Protein AF-A0A7M2SER1-F1 (afdb_monomer)

Mean predicted aligned error: 5.89 Å

Organism: NCBI:txid1413221

Structure (mmCIF, N/CA/C/O backbone):
data_AF-A0A7M2SER1-F1
#
_entry.id   AF-A0A7M2SER1-F1
#
loop_
_atom_site.group_PDB
_atom_site.id
_atom_site.type_symbol
_atom_site.label_atom_id
_atom_site.label_alt_id
_atom_site.label_comp_id
_atom_site.label_asym_id
_atom_site.label_entity_id
_atom_site.label_seq_id
_atom_site.pdbx_PDB_ins_code
_atom_site.Cartn_x
_atom_site.Cartn_y
_atom_site.Cartn_z
_atom_site.occupancy
_atom_site.B_iso_or_equiv
_atom_site.auth_seq_id
_atom_site.auth_comp_id
_atom_site.auth_asym_id
_atom_site.auth_atom_id
_atom_site.pdbx_PDB_model_num
ATOM 1 N N . MET A 1 1 ? -2.565 -27.759 -73.584 1.00 58.88 1 MET A N 1
ATOM 2 C CA . MET A 1 1 ? -2.594 -26.403 -72.988 1.00 58.88 1 MET A CA 1
ATOM 3 C C . MET A 1 1 ? -1.497 -25.582 -73.656 1.00 58.88 1 MET A C 1
ATOM 5 O O . MET A 1 1 ? -0.406 -26.128 -73.786 1.00 58.88 1 MET A O 1
ATOM 9 N N . PRO A 1 2 ? -1.749 -24.355 -74.140 1.00 88.00 2 PRO A N 1
ATOM 10 C CA . PRO A 1 2 ? -0.703 -23.562 -74.780 1.00 88.00 2 PRO A CA 1
ATOM 11 C C . PRO A 1 2 ? 0.396 -23.214 -73.766 1.00 88.00 2 PRO A C 1
ATOM 13 O O . PRO A 1 2 ? 0.094 -22.863 -72.626 1.00 88.00 2 PRO A O 1
ATOM 16 N N . VAL A 1 3 ? 1.662 -23.300 -74.181 1.00 83.12 3 VAL A N 1
ATOM 17 C CA . VAL A 1 3 ? 2.853 -23.037 -73.342 1.00 83.12 3 VAL A CA 1
ATOM 18 C C . VAL A 1 3 ? 2.784 -21.657 -72.671 1.00 83.12 3 VAL A C 1
ATOM 20 O O . VAL A 1 3 ? 3.163 -21.501 -71.514 1.00 83.12 3 VAL A O 1
ATOM 23 N N . GLN A 1 4 ? 2.195 -20.673 -73.355 1.00 84.69 4 GLN A N 1
ATOM 24 C CA . GLN A 1 4 ? 1.951 -19.328 -72.823 1.00 84.69 4 GLN A CA 1
ATOM 25 C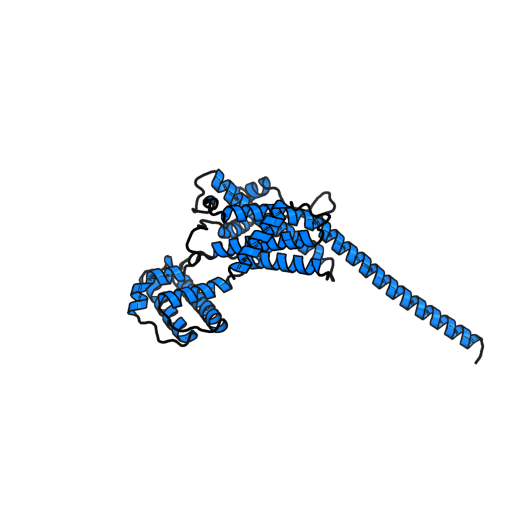 C . GLN A 1 4 ? 1.034 -19.324 -71.585 1.00 84.69 4 GLN A C 1
ATOM 27 O O . GLN A 1 4 ? 1.252 -18.556 -70.652 1.00 84.69 4 GLN A O 1
ATOM 32 N N . LEU A 1 5 ? 0.042 -20.217 -71.540 1.00 84.50 5 LEU A N 1
ATOM 33 C CA . LEU A 1 5 ? -0.919 -20.329 -70.438 1.00 84.50 5 LEU A CA 1
ATOM 34 C C . LEU A 1 5 ? -0.282 -21.021 -69.219 1.00 84.50 5 LEU A C 1
ATOM 36 O O . LEU A 1 5 ? -0.577 -20.663 -68.083 1.00 84.50 5 LEU A O 1
ATOM 40 N N . GLN A 1 6 ? 0.650 -21.958 -69.444 1.00 84.62 6 GLN A N 1
ATOM 41 C CA . GLN A 1 6 ? 1.453 -22.568 -68.374 1.00 84.62 6 GLN A CA 1
ATOM 42 C C . GLN A 1 6 ? 2.437 -21.558 -67.770 1.00 84.62 6 GLN A C 1
ATOM 44 O O . GLN A 1 6 ? 2.518 -21.438 -66.549 1.00 84.62 6 GLN A O 1
ATOM 49 N N . ALA A 1 7 ? 3.131 -20.786 -68.611 1.00 84.88 7 ALA A N 1
ATOM 50 C CA . ALA A 1 7 ? 4.053 -19.744 -68.163 1.00 84.88 7 ALA A CA 1
ATOM 51 C C . ALA A 1 7 ? 3.341 -18.646 -67.350 1.00 84.88 7 ALA A C 1
ATOM 53 O O . ALA A 1 7 ? 3.839 -18.240 -66.300 1.00 84.88 7 ALA A O 1
ATOM 54 N N . GLY A 1 8 ? 2.147 -18.221 -67.784 1.00 87.69 8 GLY A N 1
ATOM 55 C CA . GLY A 1 8 ? 1.329 -17.245 -67.058 1.00 87.69 8 GLY A CA 1
ATOM 56 C C . GLY A 1 8 ? 0.904 -17.724 -65.665 1.00 87.69 8 GLY A C 1
ATOM 57 O O . GLY A 1 8 ? 1.025 -16.974 -64.699 1.00 87.69 8 GLY A O 1
ATOM 58 N N . LEU A 1 9 ? 0.475 -18.986 -65.532 1.00 88.12 9 LEU A N 1
ATOM 59 C CA . LEU A 1 9 ? 0.083 -19.565 -64.238 1.00 88.12 9 LEU A CA 1
ATOM 60 C C . LEU A 1 9 ? 1.268 -19.720 -63.278 1.00 88.12 9 LEU A C 1
ATOM 62 O O . LEU A 1 9 ? 1.135 -19.416 -62.093 1.00 88.12 9 LEU A O 1
ATOM 66 N N . ILE A 1 10 ? 2.431 -20.149 -63.780 1.00 89.25 10 ILE A N 1
ATOM 67 C CA . ILE A 1 10 ? 3.652 -20.258 -62.968 1.00 89.25 10 ILE A CA 1
ATOM 68 C C . ILE A 1 10 ? 4.082 -18.871 -62.484 1.00 89.25 10 ILE A C 1
ATOM 70 O O . ILE A 1 10 ? 4.350 -18.697 -61.297 1.00 89.25 10 ILE A O 1
ATOM 74 N N . SER A 1 11 ? 4.094 -17.870 -63.369 1.00 86.75 11 SER A N 1
ATOM 75 C CA . SER A 1 11 ? 4.452 -16.497 -63.003 1.00 86.75 11 SER A CA 1
ATOM 76 C C . SER A 1 11 ? 3.501 -15.920 -61.951 1.00 86.75 11 SER A C 1
ATOM 78 O O . SER A 1 11 ? 3.972 -15.404 -60.940 1.00 86.75 11 SER A O 1
ATOM 80 N N . ALA A 1 12 ? 2.185 -16.078 -62.126 1.00 88.56 12 ALA A N 1
ATOM 81 C CA . ALA A 1 12 ? 1.194 -15.617 -61.154 1.00 88.56 12 ALA A CA 1
ATOM 82 C C . ALA A 1 12 ? 1.334 -16.328 -59.795 1.00 88.56 12 ALA A C 1
ATOM 84 O O . ALA A 1 12 ? 1.271 -15.679 -58.749 1.00 88.56 12 ALA A O 1
ATOM 85 N N . GLY A 1 13 ? 1.582 -17.643 -59.799 1.00 89.75 13 GLY A N 1
ATOM 86 C CA . GLY A 1 13 ? 1.813 -18.425 -58.583 1.00 89.75 13 GLY A CA 1
ATOM 87 C C . GLY A 1 13 ? 3.075 -17.998 -57.831 1.00 89.75 13 GLY A C 1
ATOM 88 O O . GLY A 1 13 ? 3.036 -17.828 -56.613 1.00 89.75 13 GLY A O 1
ATOM 89 N N . VAL A 1 14 ? 4.175 -17.751 -58.548 1.00 90.88 14 VAL A N 1
ATOM 90 C CA . VAL A 1 14 ? 5.429 -17.250 -57.962 1.00 90.88 14 VAL A CA 1
ATOM 91 C C . VAL A 1 14 ? 5.235 -15.850 -57.377 1.00 90.88 14 VAL A C 1
ATOM 93 O O . VAL A 1 14 ? 5.646 -15.608 -56.245 1.00 90.88 14 VAL A O 1
ATOM 96 N N . SER A 1 15 ? 4.561 -14.943 -58.088 1.00 91.00 15 SER A N 1
ATOM 97 C CA . SER A 1 15 ? 4.264 -13.599 -57.578 1.00 91.00 15 SER A CA 1
ATOM 98 C C . SER A 1 15 ? 3.389 -13.631 -56.321 1.00 91.00 15 SER A C 1
ATOM 100 O O . SER A 1 15 ? 3.701 -12.941 -55.351 1.00 91.00 15 SER A O 1
ATOM 102 N N . ALA A 1 16 ? 2.341 -14.460 -56.292 1.00 90.25 16 ALA A N 1
ATOM 103 C CA . ALA A 1 16 ? 1.490 -14.624 -55.113 1.00 90.25 16 ALA A CA 1
ATOM 104 C C . ALA A 1 16 ? 2.272 -15.192 -53.916 1.00 90.25 16 ALA A C 1
ATOM 106 O O . ALA A 1 16 ? 2.147 -14.688 -52.800 1.00 90.25 16 ALA A O 1
ATOM 107 N N . LEU A 1 17 ? 3.130 -16.191 -54.147 1.00 91.81 17 LEU A N 1
ATOM 108 C CA . LEU A 1 17 ? 3.979 -16.769 -53.106 1.00 91.81 17 LEU A CA 1
ATOM 109 C C . LEU A 1 17 ? 4.975 -15.743 -52.545 1.00 91.81 17 LEU A C 1
ATOM 111 O O . LEU A 1 17 ? 5.133 -15.657 -51.329 1.00 91.81 17 LEU A O 1
ATOM 115 N N . ILE A 1 18 ? 5.613 -14.940 -53.404 1.00 93.94 18 ILE A N 1
ATOM 116 C CA . ILE A 1 18 ? 6.532 -13.871 -52.981 1.00 93.94 18 ILE A CA 1
ATOM 117 C C . ILE A 1 18 ? 5.804 -12.836 -52.118 1.00 93.94 18 ILE A C 1
ATOM 119 O O . ILE A 1 18 ? 6.336 -12.439 -51.083 1.00 93.94 18 ILE A O 1
ATOM 123 N N . LEU A 1 19 ? 4.587 -12.426 -52.495 1.00 94.00 19 LEU A N 1
ATOM 124 C CA . LEU A 1 19 ? 3.789 -11.480 -51.707 1.00 94.00 19 LEU A CA 1
ATOM 125 C C . LEU A 1 19 ? 3.437 -12.044 -50.324 1.00 94.00 19 LEU A C 1
ATOM 127 O O . LEU A 1 19 ? 3.640 -11.363 -49.319 1.00 94.00 19 LEU A O 1
ATOM 131 N N . VAL A 1 20 ? 2.987 -13.302 -50.254 1.00 93.19 20 VAL A N 1
ATOM 132 C CA . VAL A 1 20 ? 2.648 -13.965 -48.982 1.00 93.19 20 VAL A CA 1
ATOM 133 C C . VAL A 1 20 ? 3.883 -14.136 -48.095 1.00 93.19 20 VAL A 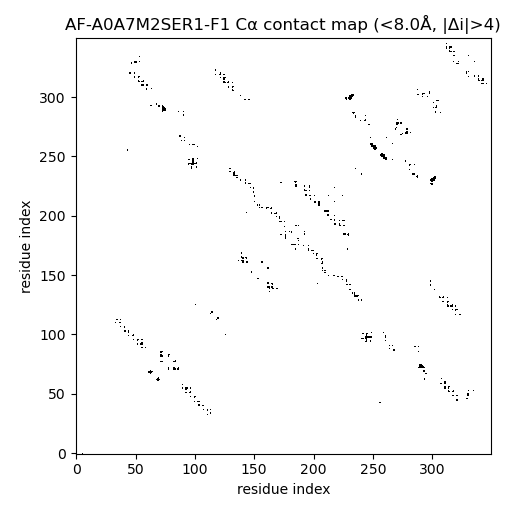C 1
ATOM 135 O O . VAL A 1 20 ? 3.837 -13.817 -46.907 1.00 93.19 20 VAL A O 1
ATOM 138 N N . LEU A 1 21 ? 5.006 -14.601 -48.651 1.00 93.38 21 LEU A N 1
ATOM 139 C CA . LEU A 1 21 ? 6.258 -14.751 -47.902 1.00 93.38 21 LEU A CA 1
ATOM 140 C C . LEU A 1 21 ? 6.806 -13.398 -47.437 1.00 93.38 21 LEU A C 1
ATOM 142 O O . LEU A 1 21 ? 7.257 -13.287 -46.298 1.00 93.38 21 LEU A O 1
ATOM 146 N N . GLY A 1 22 ? 6.724 -12.368 -48.281 1.00 93.19 22 GLY A N 1
ATOM 147 C CA . GLY A 1 22 ? 7.106 -11.001 -47.938 1.00 93.19 22 GLY A CA 1
ATOM 148 C C . GLY A 1 22 ? 6.269 -10.444 -46.789 1.00 93.19 22 GLY A C 1
ATOM 149 O O . GLY A 1 22 ? 6.822 -9.912 -45.827 1.00 93.19 22 GLY A O 1
ATOM 150 N N . GLU A 1 23 ? 4.949 -10.630 -46.823 1.00 93.88 23 GLU A N 1
ATOM 151 C CA . GLU A 1 23 ? 4.064 -10.190 -45.743 1.00 93.88 23 GLU A CA 1
ATOM 152 C C . GLU A 1 23 ? 4.314 -10.962 -44.438 1.00 93.88 23 GLU A C 1
ATOM 154 O O . GLU A 1 23 ? 4.381 -10.359 -43.364 1.00 93.88 23 GLU A O 1
ATOM 159 N N . LEU A 1 24 ? 4.515 -12.282 -44.506 1.00 92.62 24 LEU A N 1
ATOM 160 C CA . LEU A 1 24 ? 4.878 -13.092 -43.339 1.00 92.62 24 LEU A CA 1
ATOM 161 C C . LEU A 1 24 ? 6.216 -12.647 -42.738 1.00 92.62 24 LEU A C 1
ATOM 163 O O . LEU A 1 24 ? 6.312 -12.498 -41.517 1.00 92.62 24 LEU A O 1
ATOM 167 N N . PHE A 1 25 ? 7.218 -12.376 -43.577 1.00 93.38 25 PHE A N 1
ATOM 168 C CA . PHE A 1 25 ? 8.522 -11.879 -43.150 1.00 93.38 25 PHE A CA 1
ATOM 169 C C . PHE A 1 25 ? 8.419 -10.497 -42.494 1.00 93.38 25 PHE A C 1
ATOM 171 O O . PHE A 1 25 ? 8.951 -10.298 -41.401 1.00 93.38 25 PHE A O 1
ATOM 178 N N . LEU A 1 26 ? 7.677 -9.558 -43.092 1.00 92.44 26 LEU A N 1
ATOM 179 C CA . LEU A 1 26 ? 7.439 -8.231 -42.513 1.00 92.44 26 LEU A CA 1
ATOM 180 C C . LEU A 1 26 ? 6.695 -8.323 -41.176 1.00 92.44 26 LEU A C 1
ATOM 182 O O . LEU A 1 26 ? 7.099 -7.686 -40.204 1.00 92.44 26 LEU A O 1
ATOM 186 N N . ARG A 1 27 ? 5.665 -9.172 -41.077 1.00 89.38 27 ARG A N 1
ATOM 187 C CA . ARG A 1 27 ? 4.952 -9.434 -39.816 1.00 89.38 27 ARG A CA 1
ATOM 188 C C . ARG A 1 27 ? 5.877 -10.045 -38.763 1.00 89.38 27 ARG A C 1
ATOM 190 O O . ARG A 1 27 ? 5.786 -9.684 -37.590 1.00 89.38 27 ARG A O 1
ATOM 197 N N . GLN A 1 28 ? 6.767 -10.960 -39.146 1.00 87.75 28 GLN A N 1
ATOM 198 C CA . GLN A 1 28 ? 7.732 -11.571 -38.232 1.00 87.75 28 GLN A CA 1
ATOM 199 C C . GLN A 1 28 ? 8.775 -10.560 -37.747 1.00 87.75 28 GLN A C 1
ATOM 201 O O . GLN A 1 28 ? 9.035 -10.500 -36.544 1.00 87.75 28 GLN A O 1
ATOM 206 N N . ARG A 1 29 ? 9.321 -9.739 -38.647 1.00 88.31 29 ARG A N 1
ATOM 207 C CA . ARG A 1 29 ? 10.273 -8.676 -38.315 1.00 88.31 29 ARG A CA 1
ATOM 208 C C . ARG A 1 29 ? 9.640 -7.623 -37.409 1.00 88.31 29 ARG A C 1
ATOM 210 O O . ARG A 1 29 ? 10.191 -7.349 -36.350 1.00 88.31 29 ARG A O 1
ATOM 217 N N . ALA A 1 30 ? 8.439 -7.144 -37.732 1.00 85.44 30 ALA A N 1
ATOM 218 C CA . ALA A 1 30 ? 7.698 -6.210 -36.883 1.00 85.44 30 ALA A CA 1
ATOM 219 C C . ALA A 1 30 ? 7.430 -6.797 -35.485 1.00 85.44 30 ALA A C 1
ATOM 221 O O . ALA A 1 30 ? 7.558 -6.108 -34.474 1.00 85.44 30 ALA A O 1
ATOM 222 N N . ARG A 1 31 ? 7.118 -8.100 -35.390 1.00 84.00 31 ARG A N 1
ATOM 223 C CA . ARG A 1 31 ? 6.997 -8.800 -34.099 1.00 84.00 31 ARG A CA 1
ATOM 224 C C . ARG A 1 31 ? 8.327 -8.861 -33.346 1.00 84.00 31 ARG A C 1
ATOM 226 O O . ARG A 1 31 ? 8.318 -8.727 -32.126 1.00 84.00 31 ARG A O 1
ATOM 233 N N . GLN A 1 32 ? 9.450 -9.090 -34.025 1.00 84.19 32 GLN A N 1
ATOM 234 C CA . GLN A 1 32 ? 10.778 -9.119 -33.402 1.00 84.19 32 GLN A CA 1
ATOM 235 C C . GLN A 1 32 ? 11.214 -7.736 -32.916 1.00 84.19 32 GLN A C 1
ATOM 237 O O . GLN A 1 32 ? 11.611 -7.618 -31.761 1.00 84.19 32 GLN A O 1
ATOM 242 N N . GLU A 1 33 ? 11.075 -6.702 -33.743 1.00 85.12 33 GLU A N 1
ATOM 243 C CA . GLU A 1 33 ? 11.383 -5.311 -33.385 1.00 85.12 33 GLU A CA 1
ATOM 244 C C . GLU A 1 33 ? 10.530 -4.862 -32.194 1.00 85.12 33 GLU A C 1
ATOM 246 O O . GLU A 1 33 ? 11.056 -4.352 -31.206 1.00 85.12 33 GLU A O 1
ATOM 251 N N . LYS A 1 34 ? 9.230 -5.182 -32.201 1.00 81.69 34 LYS A N 1
ATOM 252 C CA . LYS A 1 34 ? 8.344 -4.926 -31.059 1.00 81.69 34 LYS A CA 1
ATOM 253 C C . LYS A 1 34 ? 8.804 -5.639 -29.786 1.00 81.69 34 LYS A C 1
ATOM 255 O O . LYS A 1 34 ? 8.814 -5.044 -28.712 1.00 81.69 34 LYS A O 1
ATOM 260 N N . ARG A 1 35 ? 9.202 -6.913 -29.892 1.00 79.25 35 ARG A N 1
ATOM 261 C CA . ARG A 1 35 ? 9.720 -7.698 -28.756 1.00 79.25 35 ARG A CA 1
ATOM 262 C C . ARG A 1 35 ? 11.015 -7.109 -28.201 1.00 79.25 35 ARG A C 1
ATOM 264 O O . ARG A 1 35 ? 11.171 -7.057 -26.985 1.00 79.25 35 ARG A O 1
ATOM 271 N N . GLN A 1 36 ? 11.921 -6.676 -29.074 1.00 83.19 36 GLN A N 1
ATOM 272 C CA . GLN A 1 36 ? 13.162 -6.014 -28.679 1.00 83.19 36 GLN A CA 1
ATOM 273 C C . GLN A 1 36 ? 12.875 -4.675 -27.996 1.00 83.19 36 GLN A C 1
ATOM 275 O O . GLN A 1 36 ? 13.459 -4.413 -26.950 1.00 83.19 36 GLN A O 1
ATOM 280 N N . GLY A 1 37 ? 11.920 -3.893 -28.510 1.00 83.81 37 GLY A N 1
ATOM 281 C CA . GLY A 1 37 ? 11.460 -2.653 -27.881 1.00 83.81 37 GLY A CA 1
ATOM 282 C C . GLY A 1 37 ? 10.937 -2.876 -26.461 1.00 83.81 37 GLY A C 1
ATOM 283 O O . GLY A 1 37 ? 11.416 -2.240 -25.530 1.00 83.81 37 GLY A O 1
ATOM 284 N N . ILE A 1 38 ? 10.037 -3.851 -26.268 1.00 82.75 38 ILE A N 1
ATOM 285 C CA . ILE A 1 38 ? 9.501 -4.201 -24.937 1.00 82.75 38 ILE A CA 1
ATOM 286 C C . ILE A 1 38 ? 10.629 -4.600 -23.982 1.00 82.75 38 ILE A C 1
ATOM 288 O O . ILE A 1 38 ? 10.667 -4.150 -22.839 1.00 82.75 38 ILE A O 1
ATOM 292 N N . GLN A 1 39 ? 11.558 -5.441 -24.443 1.00 82.06 39 GLN A N 1
ATOM 293 C CA . GLN A 1 39 ? 12.675 -5.895 -23.620 1.00 82.06 39 GLN A CA 1
ATOM 294 C C . GLN A 1 39 ? 13.638 -4.750 -23.268 1.00 82.06 39 GLN A C 1
ATOM 296 O O . GLN A 1 39 ? 14.117 -4.696 -22.137 1.00 82.06 39 GLN A O 1
ATOM 301 N N . ALA A 1 40 ? 13.898 -3.829 -24.196 1.00 85.56 40 ALA A N 1
ATOM 302 C CA . ALA A 1 40 ? 14.749 -2.668 -23.959 1.00 85.56 40 ALA A CA 1
ATOM 303 C C . ALA A 1 40 ? 14.110 -1.695 -22.955 1.00 85.56 40 ALA A C 1
ATOM 305 O O . ALA A 1 40 ? 14.765 -1.303 -21.989 1.00 85.56 40 ALA A O 1
ATOM 306 N N . THR A 1 41 ? 12.820 -1.375 -23.121 1.00 84.94 41 THR A N 1
ATOM 307 C CA . THR A 1 41 ? 12.057 -0.572 -22.152 1.00 84.94 41 THR A CA 1
ATOM 308 C C . THR A 1 41 ? 12.059 -1.230 -20.778 1.00 84.94 41 THR A C 1
ATOM 310 O O . THR A 1 41 ? 12.328 -0.571 -19.778 1.00 84.94 41 THR A O 1
ATOM 313 N N . TYR A 1 42 ? 11.839 -2.544 -20.714 1.00 84.69 42 TYR A N 1
ATOM 314 C CA . TYR A 1 42 ? 11.908 -3.286 -19.460 1.00 84.69 42 TYR A CA 1
ATOM 315 C C . TYR A 1 42 ? 13.267 -3.125 -18.768 1.00 84.69 42 TYR A C 1
ATOM 317 O O . TYR A 1 42 ? 13.311 -2.709 -17.616 1.00 84.69 42 TYR A O 1
ATOM 325 N N . GLN A 1 43 ? 14.372 -3.398 -19.467 1.00 85.75 43 GLN A N 1
ATOM 326 C CA . GLN A 1 43 ? 15.726 -3.346 -18.892 1.00 85.75 43 GLN A CA 1
ATOM 327 C C . GLN A 1 43 ? 16.077 -1.959 -18.342 1.00 85.75 43 GLN A C 1
ATOM 329 O O . GLN A 1 43 ? 16.718 -1.811 -17.303 1.00 85.75 43 GLN A O 1
ATOM 334 N N . LYS A 1 44 ? 15.611 -0.935 -19.041 1.00 90.50 44 LYS A N 1
ATOM 335 C CA . LYS A 1 44 ? 15.808 0.473 -18.722 1.00 90.50 44 LYS A CA 1
ATOM 336 C C . LYS A 1 44 ? 15.099 0.913 -17.433 1.00 90.50 44 LYS A C 1
ATOM 338 O O . LYS A 1 44 ? 15.627 1.764 -16.720 1.00 90.50 44 LYS A O 1
ATOM 343 N N . TYR A 1 45 ? 13.943 0.329 -17.114 1.00 92.50 45 TYR A N 1
ATOM 344 C CA . TYR A 1 45 ? 13.188 0.629 -15.888 1.00 92.50 45 TYR A CA 1
ATOM 345 C C . TYR A 1 45 ? 13.372 -0.403 -14.773 1.00 92.50 45 TYR A C 1
ATOM 347 O O . TYR A 1 45 ? 13.146 -0.080 -13.609 1.00 92.50 45 TYR A O 1
ATOM 355 N N . SER A 1 46 ? 13.823 -1.620 -15.089 1.00 91.50 46 SER A N 1
ATOM 356 C CA . SER A 1 46 ? 14.022 -2.678 -14.096 1.00 91.50 46 SER A CA 1
ATOM 357 C C . SER A 1 46 ? 15.090 -2.315 -13.072 1.00 91.50 46 SER A C 1
ATOM 359 O O . SER A 1 46 ? 14.932 -2.625 -11.897 1.00 91.50 46 SER A O 1
ATOM 361 N N . GLU A 1 47 ? 16.166 -1.644 -13.493 1.00 92.56 47 GLU A N 1
ATOM 362 C CA . GLU A 1 47 ? 17.247 -1.242 -12.589 1.00 92.56 47 GLU A CA 1
ATOM 363 C C . GLU A 1 47 ? 16.802 -0.190 -11.551 1.00 92.56 47 GLU A C 1
ATOM 365 O O . GLU A 1 47 ? 16.938 -0.460 -10.355 1.00 92.56 47 GLU A O 1
ATOM 370 N N . PRO A 1 48 ? 16.236 0.973 -11.936 1.00 95.25 48 PRO A N 1
ATOM 371 C CA . PRO A 1 48 ? 15.771 1.947 -10.949 1.00 95.25 48 PRO A CA 1
ATOM 372 C C . PRO A 1 48 ? 14.609 1.424 -10.091 1.00 95.25 48 PRO A C 1
ATOM 374 O O . PRO A 1 48 ? 14.542 1.740 -8.899 1.00 95.25 48 PRO A O 1
ATOM 377 N N . LEU A 1 49 ? 13.732 0.576 -10.645 1.00 96.56 49 LEU A N 1
ATOM 378 C CA . LEU A 1 49 ? 12.687 -0.089 -9.866 1.00 96.56 49 LEU A CA 1
ATOM 379 C C . LEU A 1 49 ? 13.286 -1.063 -8.839 1.00 96.56 49 LEU A C 1
ATOM 381 O O . LEU A 1 49 ? 12.848 -1.072 -7.694 1.00 96.56 49 LEU A O 1
ATOM 385 N N . ALA A 1 50 ? 14.309 -1.843 -9.201 1.00 96.19 50 ALA A N 1
ATOM 386 C CA . ALA A 1 50 ? 14.981 -2.753 -8.271 1.00 96.19 50 ALA A CA 1
ATOM 387 C C . ALA A 1 50 ? 15.659 -2.000 -7.120 1.00 96.19 50 ALA A C 1
ATOM 389 O O . ALA A 1 50 ? 15.554 -2.420 -5.966 1.00 96.19 50 ALA A O 1
ATOM 390 N N . LEU A 1 51 ? 16.333 -0.886 -7.426 1.00 96.94 51 LEU A N 1
ATOM 391 C CA . LEU A 1 51 ? 17.011 -0.059 -6.428 1.00 96.94 51 LEU A CA 1
ATOM 392 C C . LEU A 1 51 ? 16.008 0.562 -5.448 1.00 96.94 51 LEU A C 1
ATOM 394 O O . LEU A 1 51 ? 16.112 0.344 -4.245 1.00 96.94 51 LEU A O 1
ATOM 398 N N . SER A 1 52 ? 14.992 1.253 -5.965 1.00 98.19 52 SER A N 1
ATOM 399 C CA . SER A 1 52 ? 13.952 1.871 -5.131 1.00 98.19 52 SER A CA 1
ATOM 400 C C . SER A 1 52 ? 13.153 0.852 -4.314 1.00 98.19 52 SER A C 1
ATOM 402 O O . SER A 1 52 ? 12.870 1.094 -3.142 1.00 98.19 52 SER A O 1
ATOM 404 N N . SER A 1 53 ? 12.851 -0.317 -4.890 1.00 98.50 53 SER A N 1
ATOM 405 C CA . SER A 1 53 ? 12.200 -1.410 -4.158 1.00 98.50 53 SER A CA 1
ATOM 406 C C . SER A 1 53 ? 13.101 -1.954 -3.051 1.00 98.50 53 SER A C 1
ATOM 408 O O . SER A 1 53 ? 12.621 -2.224 -1.957 1.00 98.50 53 SER A O 1
ATOM 410 N N . THR A 1 54 ? 14.411 -2.073 -3.290 1.00 98.44 54 THR A N 1
ATOM 411 C CA . THR A 1 54 ? 15.378 -2.488 -2.258 1.00 98.44 54 THR A CA 1
ATOM 412 C C . THR A 1 54 ? 15.416 -1.487 -1.104 1.00 98.44 54 THR A C 1
ATOM 414 O O . THR A 1 54 ? 15.358 -1.895 0.057 1.00 98.44 54 THR A O 1
ATOM 417 N N . ASP A 1 55 ? 15.457 -0.189 -1.407 1.00 98.31 55 ASP A N 1
ATOM 418 C CA . ASP A 1 55 ? 15.457 0.867 -0.393 1.00 98.31 55 ASP A CA 1
ATOM 419 C C . ASP A 1 55 ? 14.176 0.843 0.452 1.00 98.31 55 ASP A C 1
ATOM 421 O O . ASP A 1 55 ? 14.238 0.953 1.680 1.00 98.31 55 ASP A O 1
ATOM 425 N N . LEU A 1 56 ? 13.013 0.684 -0.190 1.00 98.62 56 LEU A N 1
ATOM 426 C CA . LEU A 1 56 ? 11.729 0.568 0.502 1.00 98.62 56 LEU A CA 1
ATOM 427 C C . LEU A 1 56 ? 11.651 -0.717 1.337 1.00 98.62 56 LEU A C 1
ATOM 429 O O . LEU A 1 56 ? 11.220 -0.667 2.485 1.00 98.62 56 LEU A O 1
ATOM 433 N N . PHE A 1 57 ? 12.110 -1.850 0.802 1.00 98.56 57 PHE A N 1
ATOM 434 C CA . PHE A 1 57 ? 12.111 -3.135 1.501 1.00 98.56 57 PHE A CA 1
ATOM 435 C C . PHE A 1 57 ? 12.883 -3.062 2.818 1.00 98.56 57 PHE A C 1
ATOM 437 O O . PHE A 1 57 ? 12.350 -3.456 3.853 1.00 98.56 57 PHE A O 1
ATOM 444 N N . TRP A 1 58 ? 14.105 -2.521 2.800 1.00 98.06 58 TRP A N 1
ATOM 445 C CA . TRP A 1 58 ? 14.910 -2.379 4.015 1.00 98.06 58 TRP A CA 1
ATOM 446 C C . TRP A 1 58 ? 14.302 -1.385 5.002 1.00 98.06 58 TRP A C 1
ATOM 448 O O . TRP A 1 58 ? 14.329 -1.641 6.204 1.00 98.06 58 TRP A O 1
ATOM 458 N N . ARG A 1 59 ? 13.700 -0.293 4.512 1.00 97.75 59 ARG A N 1
ATOM 459 C CA . ARG A 1 59 ? 12.981 0.657 5.367 1.00 97.75 59 ARG A CA 1
ATOM 460 C C . ARG A 1 59 ? 11.781 0.008 6.059 1.00 97.75 59 ARG A C 1
ATOM 462 O O . ARG A 1 59 ? 11.604 0.197 7.254 1.00 97.75 59 ARG A O 1
ATOM 469 N N . LEU A 1 60 ? 10.976 -0.769 5.341 1.00 97.81 60 LEU A N 1
ATOM 470 C CA . LEU A 1 60 ? 9.831 -1.460 5.938 1.00 97.81 60 LEU A CA 1
ATOM 471 C C . LEU A 1 60 ? 10.271 -2.610 6.849 1.00 97.81 60 LEU A C 1
ATOM 473 O O . LEU A 1 60 ? 9.674 -2.813 7.898 1.00 97.81 60 LEU A O 1
ATOM 477 N N . ARG A 1 61 ? 11.365 -3.308 6.523 1.00 96.81 61 ARG A N 1
ATOM 478 C CA . ARG A 1 61 ? 11.964 -4.292 7.434 1.00 96.81 61 ARG A CA 1
ATOM 479 C C . ARG A 1 61 ? 12.372 -3.652 8.761 1.00 96.81 61 ARG A C 1
ATOM 481 O O . ARG A 1 61 ? 12.151 -4.252 9.800 1.00 96.81 61 ARG A O 1
ATOM 488 N N . GLU A 1 62 ? 12.950 -2.452 8.720 1.00 95.81 62 GLU A N 1
ATOM 489 C CA . GLU A 1 62 ? 13.275 -1.676 9.921 1.00 95.81 62 GLU A CA 1
ATOM 490 C C . GLU A 1 62 ? 12.014 -1.311 10.718 1.00 95.81 62 GLU A C 1
ATOM 492 O O . GLU A 1 62 ? 12.016 -1.431 11.936 1.00 95.81 62 GLU A O 1
ATOM 497 N N . VAL A 1 63 ? 10.920 -0.918 10.053 1.00 95.62 63 VAL A N 1
ATOM 498 C CA . VAL A 1 63 ? 9.636 -0.633 10.723 1.00 95.62 63 VAL A CA 1
ATOM 499 C C . VAL A 1 63 ? 9.141 -1.836 11.531 1.00 95.62 63 VAL A C 1
ATOM 501 O O . VAL A 1 63 ? 8.693 -1.662 12.660 1.00 95.62 63 VAL A O 1
ATOM 504 N N . PHE A 1 64 ? 9.250 -3.045 10.976 1.00 94.81 64 PHE A N 1
ATOM 505 C CA . PHE A 1 64 ? 8.783 -4.283 11.610 1.00 94.81 64 PHE A CA 1
ATOM 506 C C . PHE A 1 64 ? 9.843 -5.004 12.454 1.00 94.81 64 PHE A C 1
ATOM 508 O O . PHE A 1 64 ? 9.601 -6.122 12.912 1.00 94.81 64 PHE A O 1
ATOM 515 N N . ASP A 1 65 ? 11.014 -4.403 12.667 1.00 90.50 65 ASP A N 1
ATOM 516 C CA . ASP A 1 65 ? 12.043 -5.012 13.501 1.00 90.50 65 ASP A CA 1
ATOM 517 C C . ASP A 1 65 ? 11.614 -5.026 14.977 1.00 90.50 65 ASP A C 1
ATOM 519 O O . ASP A 1 65 ? 11.185 -4.017 15.545 1.00 90.50 65 ASP A O 1
ATOM 523 N N . THR A 1 66 ? 11.785 -6.175 15.633 1.00 77.50 66 THR A N 1
ATOM 524 C CA . THR A 1 66 ? 11.393 -6.402 17.033 1.00 77.50 66 THR A CA 1
ATOM 525 C C . THR A 1 66 ? 12.183 -5.554 18.032 1.00 77.50 66 THR A C 1
ATOM 527 O O . THR A 1 66 ? 11.820 -5.484 19.202 1.00 77.50 66 THR A O 1
ATOM 530 N N . SER A 1 67 ? 13.250 -4.886 17.583 1.00 84.25 67 SER A N 1
ATOM 531 C CA . SER A 1 67 ? 14.023 -3.925 18.377 1.00 84.25 67 SER A CA 1
ATOM 532 C C . SER A 1 67 ? 13.280 -2.608 18.667 1.00 84.25 67 SER A C 1
ATOM 534 O O . SER A 1 67 ? 13.805 -1.761 19.388 1.00 84.25 67 SER A O 1
ATOM 536 N N . GLY A 1 68 ? 12.067 -2.426 18.128 1.00 76.38 68 GLY A N 1
ATOM 537 C CA . GLY A 1 68 ? 11.243 -1.233 18.339 1.00 76.38 68 GLY A CA 1
ATOM 538 C C . GLY A 1 68 ? 11.557 -0.093 17.372 1.00 76.38 68 GLY A C 1
ATOM 539 O O . GLY A 1 68 ? 11.147 1.040 17.606 1.00 76.38 68 GLY A O 1
ATOM 540 N N . ALA A 1 69 ? 12.267 -0.361 16.274 1.00 83.25 69 ALA A N 1
ATOM 541 C CA . ALA A 1 69 ? 12.717 0.666 15.338 1.00 83.25 69 ALA A CA 1
ATOM 542 C C . ALA A 1 69 ? 11.578 1.392 14.591 1.00 83.25 69 ALA A C 1
ATOM 544 O O . ALA A 1 69 ? 11.822 2.473 14.061 1.00 83.25 69 ALA A O 1
ATOM 545 N N . GLY A 1 70 ? 10.346 0.870 14.601 1.00 88.25 70 GLY A N 1
ATOM 546 C CA . GLY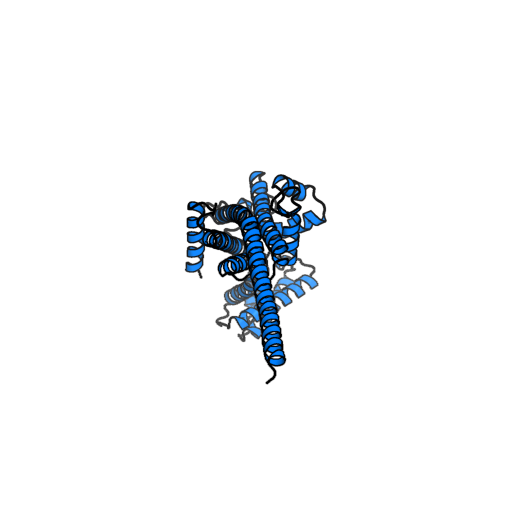 A 1 70 ? 9.150 1.519 14.047 1.00 88.25 70 GLY A 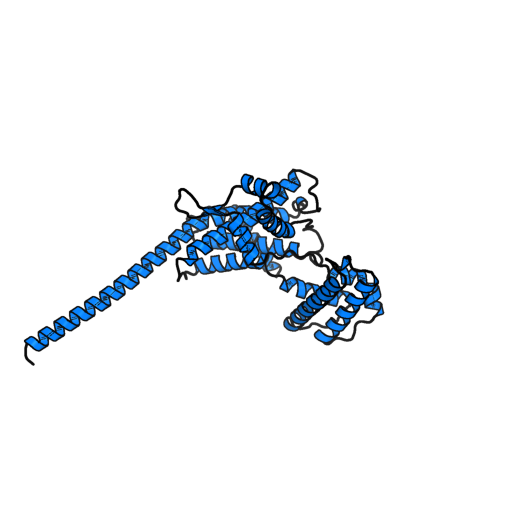CA 1
ATOM 547 C C . GLY A 1 70 ? 8.571 2.681 14.868 1.00 88.25 70 GLY A C 1
ATOM 548 O O . GLY A 1 70 ? 7.633 3.323 14.402 1.00 88.25 70 GLY A O 1
ATOM 549 N N . PHE A 1 71 ? 9.125 2.999 16.046 1.00 91.50 71 PHE A N 1
ATOM 550 C CA . PHE A 1 71 ? 8.589 4.038 16.945 1.00 91.50 71 PHE A CA 1
ATOM 551 C C . PHE A 1 71 ? 8.445 5.426 16.298 1.00 91.50 71 PHE A C 1
ATOM 553 O O . PHE A 1 71 ? 7.614 6.217 16.722 1.00 91.50 71 PHE A O 1
ATOM 560 N N . TYR A 1 72 ? 9.230 5.736 15.260 1.00 92.81 72 TYR A N 1
ATOM 561 C CA . TYR A 1 72 ? 9.179 7.040 14.590 1.00 92.81 72 TYR A CA 1
ATOM 562 C C . TYR A 1 72 ? 7.893 7.290 13.795 1.00 92.81 72 TYR A C 1
ATOM 564 O O . TYR A 1 72 ? 7.696 8.399 13.301 1.00 92.81 72 TYR A O 1
ATOM 572 N N . LEU A 1 73 ? 7.054 6.265 13.635 1.00 93.19 73 LEU A N 1
ATOM 573 C CA . LEU A 1 73 ? 5.725 6.387 13.047 1.00 93.19 73 LEU A CA 1
ATOM 574 C C . LEU A 1 73 ? 4.648 6.723 14.088 1.00 93.19 73 LEU A C 1
ATOM 576 O O . LEU A 1 73 ? 3.547 7.095 13.703 1.00 93.19 73 LEU A O 1
ATOM 580 N N . GLN A 1 74 ? 4.950 6.625 15.387 1.00 91.81 74 GLN A N 1
ATOM 581 C CA . GLN A 1 74 ? 4.006 6.931 16.461 1.00 91.81 74 GLN A CA 1
ATOM 582 C C . GLN A 1 74 ? 3.913 8.445 16.710 1.00 91.81 74 GLN A C 1
ATOM 584 O O . GLN A 1 74 ? 4.921 9.154 16.686 1.00 91.81 74 GLN A O 1
ATOM 589 N N . GLY A 1 75 ? 2.708 8.924 17.027 1.00 83.38 75 GLY A N 1
ATOM 590 C CA . GLY A 1 75 ? 2.427 10.323 17.328 1.00 83.38 75 GLY A CA 1
ATOM 591 C C . GLY A 1 75 ? 2.089 11.162 16.093 1.00 83.38 75 GLY A C 1
ATOM 592 O O . GLY A 1 75 ? 2.678 11.015 15.027 1.00 83.38 75 GLY A O 1
ATOM 593 N N . GLN A 1 76 ? 1.154 12.101 16.267 1.00 71.38 76 GLN A N 1
ATOM 594 C CA . GLN A 1 76 ? 0.735 13.045 15.215 1.00 71.38 76 GLN A CA 1
ATOM 595 C C . GLN A 1 76 ? 1.805 14.096 14.884 1.00 71.38 76 GLN A C 1
ATOM 597 O O . GLN A 1 76 ? 1.799 14.701 13.814 1.00 71.38 76 GLN A O 1
ATOM 602 N N . VAL A 1 77 ? 2.712 14.357 15.827 1.00 74.69 77 VAL A N 1
ATOM 603 C CA . VAL A 1 77 ? 3.813 15.305 15.665 1.00 74.69 77 VAL A CA 1
ATOM 604 C C . VAL A 1 77 ? 5.088 14.588 16.061 1.00 74.69 77 VAL A C 1
ATOM 606 O O . VAL A 1 77 ? 5.295 14.287 17.234 1.00 74.69 77 VAL A O 1
ATOM 609 N N . HIS A 1 78 ? 5.945 14.328 15.077 1.00 82.25 78 HIS A N 1
ATOM 610 C CA . HIS A 1 78 ? 7.271 13.773 15.312 1.00 82.25 78 HIS A CA 1
ATOM 611 C C . HIS A 1 78 ? 8.041 14.672 16.284 1.00 82.25 78 HIS A C 1
ATOM 613 O O . HIS A 1 78 ? 8.293 15.847 15.998 1.00 82.25 78 HIS A O 1
ATOM 619 N N . ALA A 1 79 ? 8.407 14.121 17.439 1.00 81.19 79 ALA A N 1
ATOM 620 C CA . ALA A 1 79 ? 9.017 14.872 18.529 1.00 81.19 79 ALA A CA 1
ATOM 621 C C . ALA A 1 79 ? 10.442 15.308 18.174 1.00 81.19 79 ALA A C 1
ATOM 623 O O . ALA A 1 79 ? 10.932 16.336 18.650 1.00 81.19 79 ALA A O 1
ATOM 624 N N . THR A 1 80 ? 11.118 14.539 17.316 1.00 91.12 80 THR A N 1
ATOM 625 C CA . THR A 1 80 ? 12.497 14.804 16.907 1.00 91.12 80 THR A CA 1
ATOM 626 C C . THR A 1 80 ? 12.638 15.014 15.399 1.00 91.12 80 THR A C 1
ATOM 628 O O . THR A 1 80 ? 11.912 14.448 14.582 1.00 91.12 80 THR A O 1
ATOM 631 N N . LYS A 1 81 ? 13.664 15.782 14.996 1.00 92.88 81 LYS A N 1
ATOM 632 C CA . LYS A 1 81 ? 14.058 15.916 13.577 1.00 92.88 81 LYS A CA 1
ATOM 633 C C . LYS A 1 81 ? 14.366 14.563 12.931 1.00 92.88 81 LYS A C 1
ATOM 635 O O . LYS A 1 81 ? 14.171 14.391 11.733 1.00 92.88 81 LYS A O 1
ATOM 640 N N . PHE A 1 82 ? 14.870 13.621 13.725 1.00 92.88 82 PHE A N 1
ATOM 641 C CA . PHE A 1 82 ? 15.181 12.270 13.283 1.00 92.88 82 PHE A CA 1
ATOM 642 C C . PHE A 1 82 ? 13.919 11.477 12.941 1.00 92.88 82 PHE A C 1
ATOM 644 O O . PHE A 1 82 ? 13.867 10.865 11.875 1.00 92.88 82 PHE A O 1
ATOM 651 N N . GLU A 1 83 ? 12.903 11.519 13.805 1.00 93.56 83 GLU A N 1
ATOM 652 C CA . GLU A 1 83 ? 11.605 10.889 13.546 1.00 93.56 83 GLU A CA 1
ATOM 653 C C . GLU A 1 83 ? 10.941 11.493 12.312 1.00 93.56 83 GLU A C 1
ATOM 655 O O . GLU A 1 83 ? 10.568 10.757 11.402 1.00 93.56 83 GLU A O 1
ATOM 660 N N . HIS A 1 84 ? 10.916 12.828 12.226 1.00 93.69 84 HIS A N 1
ATOM 661 C CA . HIS A 1 84 ? 10.366 13.539 11.075 1.00 93.69 84 HIS A CA 1
ATOM 662 C C . HIS A 1 84 ? 11.057 13.129 9.769 1.00 93.69 84 HIS A C 1
ATOM 664 O O . HIS A 1 84 ? 10.394 12.739 8.808 1.00 93.69 84 HIS A O 1
ATOM 670 N N . TYR A 1 85 ? 12.396 13.130 9.749 1.00 95.62 85 TYR A N 1
ATOM 671 C CA . TYR A 1 85 ? 13.162 12.641 8.605 1.00 95.62 85 TYR A CA 1
ATOM 672 C C . TYR A 1 85 ? 12.811 11.188 8.276 1.00 95.62 85 TYR A C 1
ATOM 674 O O . TYR A 1 85 ? 12.611 10.851 7.111 1.00 95.62 85 TYR A O 1
ATOM 682 N N . LYS A 1 86 ? 12.741 10.294 9.269 1.00 96.12 86 LYS A N 1
ATOM 683 C CA . LYS A 1 86 ? 12.465 8.883 8.999 1.00 96.12 86 LYS A CA 1
ATOM 684 C C . LYS A 1 86 ? 11.058 8.661 8.446 1.00 96.12 86 LYS A C 1
ATOM 686 O O . LYS A 1 86 ? 10.934 7.884 7.498 1.00 96.12 86 LYS A O 1
ATOM 691 N N . ALA A 1 87 ? 10.044 9.336 8.972 1.00 95.88 87 ALA A N 1
ATOM 692 C CA . ALA A 1 87 ? 8.683 9.263 8.455 1.00 95.88 87 ALA A CA 1
ATOM 693 C C . ALA A 1 87 ? 8.610 9.811 7.021 1.00 95.88 87 ALA A C 1
ATOM 695 O O . ALA A 1 87 ? 8.230 9.083 6.100 1.00 95.88 87 ALA A O 1
ATOM 696 N N . LEU A 1 88 ? 9.117 11.027 6.787 1.00 97.00 88 LEU A N 1
ATOM 697 C CA . LEU A 1 88 ? 9.110 11.654 5.462 1.00 97.00 88 LEU A CA 1
ATOM 698 C C . LEU A 1 88 ? 9.914 10.850 4.428 1.00 97.00 88 LEU A C 1
ATOM 700 O O . LEU A 1 88 ? 9.486 10.657 3.292 1.00 97.00 88 LEU A O 1
ATOM 704 N N . SER A 1 89 ? 11.059 10.299 4.828 1.00 97.88 89 SER A N 1
ATOM 705 C CA . SER A 1 89 ? 11.893 9.448 3.976 1.00 97.88 89 SER A CA 1
ATOM 706 C C . SER A 1 89 ? 11.242 8.085 3.684 1.00 97.88 89 SER A C 1
ATOM 708 O O . SER A 1 89 ? 11.541 7.467 2.659 1.00 97.88 89 SER A O 1
ATOM 710 N N . THR A 1 90 ? 10.339 7.604 4.542 1.00 98.12 90 THR A N 1
ATOM 711 C CA . THR A 1 90 ? 9.521 6.406 4.272 1.00 98.12 90 THR A CA 1
ATOM 712 C C . THR A 1 90 ? 8.478 6.705 3.199 1.00 98.12 90 THR A C 1
ATOM 714 O O . THR A 1 90 ? 8.393 5.971 2.213 1.00 98.12 90 THR A O 1
ATOM 717 N N . LEU A 1 91 ? 7.779 7.839 3.320 1.00 98.12 91 LEU A N 1
ATOM 718 C CA . LEU A 1 91 ? 6.819 8.321 2.321 1.00 98.12 91 LEU A CA 1
ATOM 719 C C . LEU A 1 91 ? 7.480 8.567 0.963 1.00 98.12 91 LEU A C 1
ATOM 721 O O . LEU A 1 91 ? 6.964 8.119 -0.057 1.00 98.12 91 LEU A O 1
ATOM 725 N N . TYR A 1 92 ? 8.661 9.191 0.949 1.00 98.69 92 TYR A N 1
ATOM 726 C CA . TYR A 1 92 ? 9.444 9.379 -0.271 1.00 98.69 92 TYR A CA 1
ATOM 727 C C . TYR A 1 92 ? 9.732 8.048 -0.970 1.00 98.69 92 TYR A C 1
ATOM 729 O O . TYR A 1 92 ? 9.447 7.910 -2.154 1.00 98.69 92 TYR A O 1
ATOM 737 N N . ARG A 1 93 ? 10.253 7.039 -0.255 1.00 98.75 93 ARG A N 1
ATOM 738 C CA . ARG A 1 93 ? 10.565 5.726 -0.855 1.00 98.75 93 ARG A CA 1
ATOM 739 C C . ARG A 1 93 ? 9.324 5.044 -1.426 1.00 98.75 93 ARG A C 1
ATOM 741 O O . ARG A 1 93 ? 9.396 4.478 -2.515 1.00 98.75 93 ARG A O 1
ATOM 748 N N . LEU A 1 94 ? 8.196 5.133 -0.721 1.00 98.56 94 LEU A N 1
ATOM 749 C CA . LEU A 1 94 ? 6.916 4.609 -1.190 1.00 98.56 94 LEU A CA 1
ATOM 750 C C . LEU A 1 94 ? 6.469 5.314 -2.484 1.00 98.56 94 LEU A C 1
ATOM 752 O O . LEU A 1 94 ? 6.142 4.649 -3.469 1.00 98.56 94 LEU A O 1
ATOM 756 N N . ALA A 1 95 ? 6.546 6.648 -2.516 1.00 98.62 95 ALA A N 1
ATOM 757 C CA . ALA A 1 95 ? 6.229 7.451 -3.694 1.00 98.62 95 ALA A CA 1
ATOM 758 C C . ALA A 1 95 ? 7.172 7.157 -4.873 1.00 98.62 95 ALA A C 1
ATOM 760 O O . ALA A 1 95 ? 6.707 7.014 -5.998 1.00 98.62 95 ALA A O 1
ATOM 761 N N . VAL A 1 96 ? 8.477 6.986 -4.635 1.00 98.69 96 VAL A N 1
ATOM 762 C CA . VAL A 1 96 ? 9.461 6.643 -5.678 1.00 98.69 96 VAL A CA 1
ATOM 763 C C . VAL A 1 96 ? 9.137 5.303 -6.339 1.00 98.69 96 VAL A C 1
ATOM 765 O O . VAL A 1 96 ? 9.210 5.203 -7.565 1.00 98.69 96 VAL A O 1
ATOM 768 N N . VAL A 1 97 ? 8.756 4.278 -5.568 1.00 98.69 97 VAL A N 1
ATOM 769 C CA . VAL A 1 97 ? 8.338 2.987 -6.142 1.00 98.69 97 VAL A CA 1
ATOM 770 C C . VAL A 1 97 ? 7.084 3.168 -7.005 1.00 98.69 97 VAL A C 1
ATOM 772 O O . VAL A 1 97 ? 7.060 2.689 -8.140 1.00 98.69 97 VAL A O 1
ATOM 775 N N . LEU A 1 98 ? 6.084 3.926 -6.538 1.00 98.56 98 LEU A N 1
ATOM 776 C CA . LEU A 1 98 ? 4.906 4.277 -7.345 1.00 98.56 98 LEU A CA 1
ATOM 777 C C . LEU A 1 98 ? 5.279 5.036 -8.627 1.00 98.56 98 LEU A C 1
ATOM 779 O O . LEU A 1 98 ? 4.759 4.711 -9.696 1.00 98.56 98 LEU A O 1
ATOM 783 N N . GLY A 1 99 ? 6.216 5.981 -8.548 1.00 98.38 99 GLY A N 1
ATOM 784 C CA . GLY A 1 99 ? 6.750 6.718 -9.691 1.00 98.38 99 GLY A CA 1
ATOM 785 C C . GLY A 1 99 ? 7.372 5.792 -10.732 1.00 98.38 99 GLY A C 1
ATOM 786 O O . GLY A 1 99 ? 7.015 5.846 -11.909 1.00 98.38 99 GLY A O 1
ATOM 787 N N . TRP A 1 100 ? 8.237 4.861 -10.324 1.00 98.06 100 TRP A N 1
ATOM 788 C CA . TRP A 1 100 ? 8.838 3.910 -11.265 1.00 98.06 100 TRP A CA 1
ATOM 789 C C . TRP A 1 100 ? 7.831 2.921 -11.856 1.00 98.06 100 TRP A C 1
ATOM 791 O O . TRP A 1 100 ? 7.910 2.625 -13.050 1.00 98.06 100 TRP A O 1
ATOM 801 N N . ILE A 1 101 ? 6.847 2.461 -11.075 1.00 97.19 101 ILE A N 1
ATOM 802 C CA . ILE A 1 101 ? 5.727 1.653 -11.585 1.00 97.19 101 ILE A CA 1
ATOM 803 C C . ILE A 1 101 ? 4.949 2.439 -12.645 1.00 97.19 101 ILE A C 1
ATOM 805 O O . ILE A 1 101 ? 4.627 1.908 -13.713 1.00 97.19 101 ILE A O 1
ATOM 809 N N . ARG A 1 102 ? 4.662 3.714 -12.371 1.00 96.62 102 ARG A N 1
ATOM 810 C CA . ARG A 1 102 ? 3.930 4.605 -13.271 1.00 96.62 102 ARG A CA 1
ATOM 811 C C . ARG A 1 102 ? 4.699 4.856 -14.565 1.00 96.62 102 ARG A C 1
ATOM 813 O O . ARG A 1 102 ? 4.120 4.701 -15.640 1.00 96.62 102 ARG A O 1
ATOM 820 N N . ALA A 1 103 ? 5.992 5.155 -14.474 1.00 95.81 103 ALA A N 1
ATOM 821 C CA . ALA A 1 103 ? 6.865 5.353 -15.627 1.00 95.81 103 ALA A CA 1
ATOM 822 C C . ALA A 1 103 ? 6.949 4.096 -16.507 1.00 95.81 103 ALA A C 1
ATOM 824 O O . ALA A 1 103 ? 6.755 4.180 -17.721 1.00 95.81 103 ALA A O 1
ATOM 825 N N . LEU A 1 104 ? 7.151 2.923 -15.892 1.00 93.44 104 LEU A N 1
ATOM 826 C CA . LEU A 1 104 ? 7.178 1.639 -16.594 1.00 93.44 104 LEU A CA 1
ATOM 827 C C . LEU A 1 104 ? 5.858 1.382 -17.334 1.00 93.44 104 LEU A C 1
ATOM 829 O O . LEU A 1 104 ? 5.873 1.055 -18.519 1.00 93.44 104 LEU A O 1
ATOM 833 N N . ARG A 1 105 ? 4.709 1.559 -16.668 1.00 92.31 105 ARG A N 1
ATOM 834 C CA . ARG A 1 105 ? 3.386 1.344 -17.279 1.00 92.31 105 ARG A CA 1
ATOM 835 C C . ARG A 1 105 ? 3.099 2.326 -18.417 1.00 92.31 105 ARG A C 1
ATOM 837 O O . ARG A 1 105 ? 2.560 1.905 -19.438 1.00 92.31 105 ARG A O 1
ATOM 844 N N . ARG A 1 106 ? 3.473 3.603 -18.272 1.00 92.38 106 ARG A N 1
ATOM 845 C CA . ARG A 1 106 ? 3.297 4.626 -19.319 1.00 92.38 106 ARG A CA 1
ATOM 846 C C . ARG A 1 106 ? 4.098 4.289 -20.573 1.00 92.38 106 ARG A C 1
ATOM 848 O O . ARG A 1 106 ? 3.540 4.364 -21.660 1.00 92.38 106 ARG A O 1
ATOM 855 N N . GLU A 1 107 ? 5.355 3.865 -20.441 1.00 88.00 107 GLU A N 1
ATOM 856 C CA . GLU A 1 107 ? 6.145 3.462 -21.613 1.00 88.00 107 GLU A CA 1
ATOM 857 C C . GLU A 1 107 ? 5.687 2.115 -22.206 1.00 88.00 107 GLU A C 1
ATOM 859 O O . GLU A 1 107 ? 5.636 1.970 -23.428 1.00 88.00 107 GLU A O 1
ATOM 864 N N . LEU A 1 108 ? 5.296 1.136 -21.380 1.00 83.62 108 LEU A N 1
ATOM 865 C CA . LEU A 1 108 ? 4.808 -0.162 -21.870 1.00 83.62 108 LEU A CA 1
ATOM 866 C C . LEU A 1 108 ? 3.447 -0.078 -22.573 1.00 83.62 108 LEU A C 1
ATOM 868 O O . LEU A 1 108 ? 3.191 -0.885 -23.467 1.00 83.62 108 LEU A O 1
ATOM 872 N N . PHE A 1 109 ? 2.588 0.888 -22.225 1.00 76.44 109 PHE A N 1
ATOM 873 C CA . PHE A 1 109 ? 1.301 1.103 -22.900 1.00 76.44 109 PHE A CA 1
ATOM 874 C C . PHE A 1 109 ? 1.469 1.313 -24.415 1.00 76.44 109 PHE A C 1
ATOM 876 O O . PHE A 1 109 ? 0.661 0.829 -25.207 1.00 76.44 109 PHE A O 1
ATOM 883 N N . PHE A 1 110 ? 2.568 1.944 -24.837 1.00 66.31 110 PHE A N 1
ATOM 884 C CA . PHE A 1 110 ? 2.882 2.152 -26.252 1.00 66.31 110 PHE A CA 1
ATOM 885 C C . PHE A 1 110 ? 3.389 0.885 -26.971 1.00 66.31 110 PHE A C 1
ATOM 887 O O . PHE A 1 110 ? 3.578 0.902 -28.188 1.00 66.31 110 PHE A O 1
ATOM 894 N N . LEU A 1 111 ? 3.571 -0.240 -26.263 1.00 63.56 111 LEU A N 1
ATOM 895 C CA . LEU A 1 111 ? 4.139 -1.486 -26.790 1.00 63.56 111 LEU A CA 1
ATOM 896 C C . LEU A 1 111 ? 3.232 -2.722 -26.541 1.00 63.56 111 LEU A C 1
ATOM 898 O O . LEU A 1 111 ? 3.607 -3.636 -25.805 1.00 63.56 111 LEU A O 1
ATOM 902 N N . PRO A 1 112 ? 2.049 -2.829 -27.184 1.00 61.59 112 PRO A N 1
ATOM 903 C CA . PRO A 1 112 ? 1.096 -3.913 -26.909 1.00 61.59 112 PRO A CA 1
ATOM 904 C C . PRO A 1 112 ? 1.625 -5.323 -27.259 1.00 61.59 112 PRO A C 1
ATOM 906 O O . PRO A 1 112 ? 2.288 -5.514 -28.272 1.00 61.59 112 PRO A O 1
ATOM 909 N N . GLY A 1 113 ? 1.274 -6.367 -26.503 1.00 61.59 113 GLY A N 1
ATOM 910 C CA . GLY A 1 113 ? 1.580 -7.768 -26.871 1.00 61.59 113 GLY A CA 1
ATOM 911 C C . GLY A 1 113 ? 2.789 -8.398 -26.173 1.00 61.59 113 GLY A C 1
ATOM 912 O O . GLY A 1 113 ? 3.406 -9.327 -26.701 1.00 61.59 113 GLY A O 1
ATOM 913 N N . ALA A 1 114 ? 3.122 -7.914 -24.981 1.00 53.75 114 ALA A N 1
ATOM 914 C CA . ALA A 1 114 ? 4.085 -8.554 -24.107 1.00 53.75 114 ALA A CA 1
ATOM 915 C C . ALA A 1 114 ? 3.454 -9.767 -23.397 1.00 53.75 114 ALA A C 1
ATOM 917 O O . ALA A 1 114 ? 2.609 -9.608 -22.527 1.00 53.75 114 ALA A O 1
ATOM 918 N N . SER A 1 115 ? 3.878 -10.990 -23.713 1.00 53.91 115 SER A N 1
ATOM 919 C CA . SER A 1 115 ? 3.793 -12.087 -22.739 1.00 53.91 115 SER A CA 1
ATOM 920 C C . SER A 1 115 ? 5.023 -12.982 -22.844 1.00 53.91 115 SER A C 1
ATOM 922 O O . SER A 1 115 ? 5.111 -13.935 -23.614 1.00 53.91 115 SER A O 1
ATOM 924 N N . ARG A 1 116 ? 6.030 -12.626 -22.048 1.00 68.44 116 ARG A N 1
ATOM 925 C CA . ARG A 1 116 ? 6.967 -13.601 -21.494 1.00 68.44 116 ARG A CA 1
ATOM 926 C C . ARG A 1 116 ? 6.522 -13.867 -20.067 1.00 68.44 116 ARG A C 1
ATOM 928 O O . ARG A 1 116 ? 6.098 -12.939 -19.382 1.00 68.44 116 ARG A O 1
ATOM 935 N N . GLU A 1 117 ? 6.667 -15.103 -19.618 1.00 80.06 117 GLU A N 1
ATOM 936 C CA . GLU A 1 117 ? 6.393 -15.509 -18.237 1.00 80.06 117 GLU A CA 1
ATOM 937 C C . GLU A 1 117 ? 7.064 -14.578 -17.209 1.00 80.06 117 GLU A C 1
ATOM 939 O O . GLU A 1 117 ? 6.462 -14.211 -16.207 1.00 80.06 117 GLU A O 1
ATOM 944 N N . THR A 1 118 ? 8.271 -14.096 -17.510 1.00 77.44 118 THR A N 1
ATOM 945 C CA . THR A 1 118 ? 9.003 -13.111 -16.704 1.00 77.44 118 THR A CA 1
ATOM 946 C C . THR A 1 118 ? 8.254 -11.790 -16.505 1.00 77.44 118 THR A C 1
ATOM 948 O O . THR A 1 118 ? 8.208 -11.276 -15.393 1.00 77.44 118 THR A O 1
ATOM 951 N N . LEU A 1 119 ? 7.656 -11.242 -17.569 1.00 81.50 119 LEU A N 1
ATOM 952 C CA . LEU A 1 119 ? 6.896 -9.991 -17.485 1.00 81.50 119 LEU A CA 1
ATOM 953 C C . LEU A 1 119 ? 5.600 -10.191 -16.715 1.00 81.50 119 LEU A C 1
ATOM 955 O O . LEU A 1 119 ? 5.224 -9.313 -15.952 1.00 81.50 119 LEU A O 1
ATOM 959 N N . LYS A 1 120 ? 4.972 -11.364 -16.866 1.00 87.38 120 LYS A N 1
ATOM 960 C CA . LYS A 1 120 ? 3.797 -11.732 -16.080 1.00 87.38 120 LYS A CA 1
ATOM 961 C C . LYS A 1 120 ? 4.121 -11.752 -14.584 1.00 87.38 120 LYS A C 1
ATOM 963 O O . LYS A 1 120 ? 3.429 -11.105 -13.821 1.00 87.38 120 LYS A O 1
ATOM 968 N N . ARG A 1 121 ? 5.222 -12.396 -14.175 1.00 90.81 121 ARG A N 1
ATOM 969 C CA . ARG A 1 121 ? 5.638 -12.432 -12.759 1.00 90.81 121 ARG A CA 1
ATOM 970 C C . ARG A 1 121 ? 5.900 -11.043 -12.180 1.00 90.81 121 ARG A C 1
ATOM 972 O O . ARG A 1 121 ? 5.536 -10.791 -11.036 1.00 90.81 121 ARG A O 1
ATOM 979 N N . LEU A 1 122 ? 6.541 -10.152 -12.946 1.00 91.50 122 LEU A N 1
ATOM 980 C CA . LEU A 1 122 ? 6.716 -8.774 -12.493 1.00 91.50 122 LEU A CA 1
ATOM 981 C C . LEU A 1 122 ? 5.369 -8.052 -12.416 1.00 91.50 122 LEU A C 1
ATOM 983 O O . LEU A 1 122 ? 5.115 -7.404 -11.413 1.00 91.50 122 LEU A O 1
ATOM 987 N N . ASP A 1 123 ? 4.514 -8.162 -13.432 1.00 91.81 123 ASP A N 1
ATOM 988 C CA . ASP A 1 123 ? 3.201 -7.510 -13.432 1.00 91.81 123 ASP A CA 1
ATOM 989 C C . ASP A 1 123 ? 2.329 -7.982 -12.259 1.00 91.81 123 ASP A C 1
ATOM 991 O O . ASP A 1 123 ? 1.775 -7.147 -11.550 1.00 91.81 123 ASP A O 1
ATOM 995 N N . ASP A 1 124 ? 2.326 -9.285 -11.965 1.00 94.50 124 ASP A N 1
ATOM 996 C CA . ASP A 1 124 ? 1.673 -9.874 -10.792 1.00 94.50 124 ASP A CA 1
ATOM 997 C C . ASP A 1 124 ? 2.238 -9.275 -9.484 1.00 94.50 124 ASP A C 1
ATOM 999 O O . ASP A 1 124 ? 1.485 -8.906 -8.581 1.00 94.50 124 ASP A O 1
ATOM 1003 N N . ALA A 1 125 ? 3.563 -9.101 -9.382 1.00 96.50 125 ALA A N 1
ATOM 1004 C CA . ALA A 1 125 ? 4.200 -8.477 -8.218 1.00 96.50 125 ALA A CA 1
ATOM 1005 C C . ALA A 1 125 ? 3.870 -6.976 -8.088 1.00 96.50 125 ALA A C 1
ATOM 1007 O O . ALA A 1 125 ? 3.571 -6.498 -6.992 1.00 96.50 125 ALA A O 1
ATOM 1008 N N . LEU A 1 126 ? 3.869 -6.228 -9.196 1.00 96.19 126 LEU A N 1
ATOM 1009 C CA . LEU A 1 126 ? 3.466 -4.819 -9.224 1.00 96.19 126 LEU A CA 1
ATOM 1010 C C . LEU A 1 126 ? 1.978 -4.662 -8.888 1.00 96.19 126 LEU A C 1
ATOM 1012 O O . LEU A 1 126 ? 1.587 -3.707 -8.211 1.00 96.19 126 LEU A O 1
ATOM 1016 N N . HIS A 1 127 ? 1.138 -5.587 -9.354 1.00 95.75 127 HIS A N 1
ATOM 1017 C CA . HIS A 1 127 ? -0.275 -5.645 -9.009 1.00 95.75 127 HIS A CA 1
ATOM 1018 C C . HIS A 1 127 ? -0.451 -5.894 -7.513 1.00 95.75 127 HIS A C 1
ATOM 1020 O O . HIS A 1 127 ? -1.136 -5.106 -6.870 1.00 95.75 127 HIS A O 1
ATOM 1026 N N . SER A 1 128 ? 0.250 -6.880 -6.942 1.00 96.25 128 SER A N 1
ATOM 1027 C CA . SER A 1 128 ? 0.244 -7.154 -5.498 1.00 96.25 128 SER A CA 1
ATOM 1028 C C . SER A 1 128 ? 0.632 -5.920 -4.676 1.00 96.25 128 SER A C 1
ATOM 1030 O O . SER A 1 128 ? -0.064 -5.595 -3.720 1.00 96.25 128 SER A O 1
ATOM 1032 N N . PHE A 1 129 ? 1.666 -5.176 -5.080 1.00 97.62 129 PHE A N 1
ATOM 1033 C CA . PHE A 1 129 ? 2.083 -3.948 -4.386 1.00 97.62 129 PHE A CA 1
ATOM 1034 C C . PHE A 1 129 ? 1.007 -2.864 -4.425 1.00 97.62 129 PHE A C 1
ATOM 1036 O O . PHE A 1 129 ? 0.671 -2.243 -3.421 1.00 97.62 129 PHE A O 1
ATOM 1043 N N . THR A 1 130 ? 0.436 -2.652 -5.604 1.00 96.50 130 THR A N 1
ATOM 1044 C CA . THR A 1 130 ? -0.591 -1.629 -5.800 1.00 96.50 130 THR A CA 1
ATOM 1045 C C . THR A 1 130 ? -1.952 -2.041 -5.207 1.00 96.50 130 THR A C 1
ATOM 1047 O O . THR A 1 130 ? -2.746 -1.170 -4.861 1.00 96.50 130 THR A O 1
ATOM 1050 N N . SER A 1 131 ? -2.219 -3.340 -5.034 1.00 95.25 131 SER A N 1
ATOM 1051 C CA . SER A 1 131 ? -3.351 -3.881 -4.263 1.00 95.25 131 SER A CA 1
ATOM 1052 C C . SER A 1 131 ? -3.162 -3.707 -2.762 1.00 95.25 131 SER A C 1
ATOM 1054 O O . SER A 1 131 ? -4.087 -3.239 -2.109 1.00 95.25 131 SER A O 1
ATOM 1056 N N . ALA A 1 132 ? -1.962 -3.970 -2.231 1.00 95.06 132 ALA A N 1
ATOM 1057 C CA . ALA A 1 132 ? -1.654 -3.765 -0.813 1.00 95.06 132 ALA A CA 1
ATOM 1058 C C . ALA A 1 132 ? -1.902 -2.312 -0.363 1.00 95.06 132 ALA A C 1
ATOM 1060 O O . ALA A 1 132 ? -2.286 -2.066 0.771 1.00 95.06 132 ALA A O 1
ATOM 1061 N N . LEU A 1 133 ? -1.753 -1.341 -1.269 1.00 94.38 133 LEU A N 1
ATOM 1062 C CA . LEU A 1 133 ? -2.099 0.061 -1.018 1.00 94.38 133 LEU A CA 1
ATOM 1063 C C . LEU A 1 133 ? -3.607 0.375 -1.107 1.00 94.38 133 LEU A C 1
ATOM 1065 O O . LEU A 1 133 ? -4.046 1.347 -0.496 1.00 94.38 133 LEU A O 1
ATOM 1069 N N . ALA A 1 134 ? -4.389 -0.390 -1.876 1.00 90.69 134 ALA A N 1
ATOM 1070 C CA . ALA A 1 134 ? -5.761 -0.038 -2.264 1.00 90.69 134 ALA A CA 1
ATOM 1071 C C . ALA A 1 134 ? -6.874 -0.864 -1.597 1.00 90.69 134 ALA A C 1
ATOM 1073 O O . ALA A 1 134 ? -8.012 -0.400 -1.574 1.00 90.69 134 ALA A O 1
ATOM 1074 N N . GLU A 1 135 ? -6.607 -2.091 -1.147 1.00 76.38 135 GLU A N 1
ATOM 1075 C CA . GLU A 1 135 ? -7.665 -3.047 -0.789 1.00 76.38 135 GLU A CA 1
ATOM 1076 C C . GLU A 1 135 ? -7.976 -3.084 0.712 1.00 76.38 135 GLU A C 1
ATOM 1078 O O . GLU A 1 135 ? -7.118 -3.440 1.514 1.00 76.38 135 GLU A O 1
ATOM 1083 N N . GLY A 1 136 ? -9.241 -2.811 1.067 1.00 69.50 136 GLY A N 1
ATOM 1084 C CA . GLY A 1 136 ? -9.757 -2.845 2.444 1.00 69.50 136 GLY A CA 1
ATOM 1085 C C . GLY A 1 136 ? -10.713 -3.992 2.791 1.00 69.50 136 GLY A C 1
ATOM 1086 O O . GLY A 1 136 ? -11.161 -4.078 3.929 1.00 69.50 136 GLY A O 1
ATOM 1087 N N . GLY A 1 137 ? -11.019 -4.912 1.865 1.00 73.00 137 GLY A N 1
ATOM 1088 C CA . GLY A 1 137 ? -12.019 -5.975 2.105 1.00 73.00 137 GLY A CA 1
ATOM 1089 C C . GLY A 1 137 ? -11.689 -6.913 3.282 1.00 73.00 137 GLY A C 1
ATOM 1090 O O . GLY A 1 137 ? -12.577 -7.475 3.929 1.00 73.00 137 GLY A O 1
ATOM 1091 N N . HIS A 1 138 ? -10.405 -7.044 3.623 1.00 80.69 138 HIS A N 1
ATOM 1092 C CA . HIS A 1 138 ? -9.972 -7.790 4.804 1.00 80.69 138 HIS A CA 1
ATOM 1093 C C . HIS A 1 138 ? -10.357 -7.089 6.121 1.00 80.69 138 HIS A C 1
ATOM 1095 O O . HIS A 1 138 ? -10.552 -7.765 7.132 1.00 80.69 138 HIS A O 1
ATOM 1101 N N . VAL A 1 139 ? -10.515 -5.760 6.121 1.00 88.00 139 VAL A N 1
ATOM 1102 C CA . VAL A 1 139 ? -10.898 -4.981 7.307 1.00 88.00 139 VAL A CA 1
ATOM 1103 C C . VAL A 1 139 ? -12.369 -5.158 7.632 1.00 88.00 139 VAL A C 1
ATOM 1105 O O . VAL A 1 139 ? -12.701 -5.402 8.787 1.00 88.00 139 VAL A O 1
ATOM 1108 N N . GLU A 1 140 ? -13.244 -5.141 6.627 1.00 91.38 140 GLU A N 1
ATOM 1109 C CA . GLU A 1 140 ? -14.673 -5.432 6.800 1.00 91.38 140 GLU A CA 1
ATOM 1110 C C . GLU A 1 140 ? -14.877 -6.826 7.414 1.00 91.38 140 GLU A C 1
ATOM 1112 O O . GLU A 1 140 ? -15.586 -6.993 8.407 1.00 91.38 140 GLU A O 1
ATOM 1117 N N . THR A 1 141 ? -14.170 -7.823 6.875 1.00 92.06 141 THR A N 1
ATOM 1118 C CA . THR A 1 141 ? -14.183 -9.206 7.375 1.00 92.06 141 THR A CA 1
ATOM 1119 C C . THR A 1 141 ? -13.676 -9.282 8.819 1.00 92.06 141 THR A C 1
ATOM 1121 O O . THR A 1 141 ? -14.274 -9.947 9.667 1.00 92.06 141 THR A O 1
ATOM 1124 N N . ARG A 1 142 ? -12.589 -8.567 9.133 1.00 90.94 142 ARG A N 1
ATOM 1125 C CA . ARG A 1 142 ? -12.028 -8.504 10.487 1.00 90.94 142 ARG A CA 1
ATOM 1126 C C . ARG A 1 142 ? -12.964 -7.815 11.470 1.00 90.94 142 ARG A C 1
ATOM 1128 O O . ARG A 1 142 ? -13.117 -8.304 12.582 1.00 90.94 142 ARG A O 1
ATOM 1135 N N . ARG A 1 143 ? -13.604 -6.716 11.072 1.00 93.75 143 ARG A N 1
ATOM 1136 C CA . ARG A 1 143 ? -14.591 -5.983 11.876 1.00 93.75 143 ARG A CA 1
ATOM 1137 C C . ARG A 1 143 ? -15.728 -6.912 12.287 1.00 93.75 143 ARG A C 1
ATOM 1139 O O . ARG A 1 143 ? -16.056 -6.982 13.468 1.00 93.75 143 ARG A O 1
ATOM 1146 N N . VAL A 1 144 ? -16.251 -7.693 11.341 1.00 96.06 144 VAL A N 1
ATOM 1147 C CA . VAL A 1 144 ? -17.257 -8.728 11.614 1.00 96.06 144 VAL A CA 1
ATOM 1148 C C . VAL A 1 144 ? -16.728 -9.767 12.600 1.00 96.06 144 VAL A C 1
ATOM 1150 O O . VAL A 1 144 ? -17.378 -10.015 13.610 1.00 96.06 144 VAL A O 1
ATOM 1153 N N . ALA A 1 145 ? -15.539 -10.329 12.367 1.00 94.88 145 ALA A N 1
ATOM 1154 C CA . ALA A 1 145 ? -14.952 -11.330 13.259 1.00 94.88 145 ALA A CA 1
ATOM 1155 C C . ALA A 1 145 ? -14.736 -10.797 14.690 1.00 94.88 145 ALA A C 1
ATOM 1157 O O . ALA A 1 145 ? -15.049 -11.484 15.664 1.00 94.88 145 ALA A O 1
ATOM 1158 N N . SER A 1 146 ? -14.261 -9.557 14.830 1.00 95.19 146 SER A N 1
ATOM 1159 C CA . SER A 1 146 ? -14.081 -8.887 16.121 1.00 95.19 146 SER A CA 1
ATOM 1160 C C . SER A 1 146 ? -15.411 -8.677 16.844 1.00 95.19 146 SER A C 1
ATOM 1162 O O . SER A 1 146 ? -15.495 -8.953 18.039 1.00 95.19 146 SER A O 1
ATOM 1164 N N . LEU A 1 147 ? -16.461 -8.246 16.136 1.00 97.31 147 LEU A N 1
ATOM 1165 C CA . LEU A 1 147 ? -17.804 -8.073 16.705 1.00 97.31 147 LEU A CA 1
ATOM 1166 C C . LEU A 1 147 ? -18.438 -9.412 17.098 1.00 97.31 147 LEU A C 1
ATOM 1168 O O . LEU A 1 147 ? -18.994 -9.533 18.187 1.00 97.31 147 LEU A O 1
ATOM 1172 N N . MET A 1 148 ? -18.306 -10.438 16.256 1.00 97.31 148 MET A N 1
ATOM 1173 C CA . MET A 1 148 ? -18.765 -11.794 16.565 1.00 97.31 148 MET A CA 1
ATOM 1174 C C . MET A 1 148 ? -18.078 -12.350 17.813 1.00 97.31 148 MET A C 1
ATOM 1176 O O . MET A 1 148 ? -18.748 -12.897 18.685 1.00 97.31 148 MET A O 1
ATOM 1180 N N . SER A 1 149 ? -16.759 -12.177 17.920 1.00 96.50 149 SER A N 1
ATOM 1181 C CA . SER A 1 149 ? -15.985 -12.572 19.099 1.00 96.50 149 SER A CA 1
ATOM 1182 C C . SER A 1 149 ? -16.425 -11.791 20.342 1.00 96.50 149 SER A C 1
ATOM 1184 O O . SER A 1 149 ? -16.710 -12.383 21.382 1.00 96.50 149 SER A O 1
ATOM 1186 N N . LEU A 1 150 ? -16.574 -10.466 20.221 1.00 97.25 150 LEU A N 1
ATOM 1187 C CA . LEU A 1 150 ? -17.013 -9.586 21.306 1.00 97.25 150 LEU A CA 1
ATOM 1188 C C . LEU A 1 150 ? -18.390 -9.976 21.857 1.00 97.25 150 LEU A C 1
ATOM 1190 O O . LEU A 1 150 ? -18.588 -9.962 23.071 1.00 97.25 150 LEU A O 1
ATOM 1194 N N . TRP A 1 151 ? -19.321 -10.338 20.978 1.00 98.06 151 TRP A N 1
ATOM 1195 C CA . TRP A 1 151 ? -20.692 -10.709 21.331 1.00 98.06 151 TRP A CA 1
ATOM 1196 C C . TRP A 1 151 ? -20.908 -12.217 21.475 1.00 98.06 151 TRP A C 1
ATOM 1198 O O . TRP A 1 151 ? -22.042 -12.658 21.646 1.00 98.06 151 TRP A O 1
ATOM 1208 N N . SER A 1 152 ? -19.827 -13.005 21.455 1.00 96.81 152 SER A N 1
ATOM 1209 C CA . SER A 1 152 ? -19.858 -14.464 21.624 1.00 96.81 152 SER A CA 1
ATOM 1210 C C . SER A 1 152 ? -20.810 -15.176 20.649 1.00 96.81 152 SER A C 1
ATOM 1212 O O . SER A 1 152 ? -21.520 -16.112 21.020 1.00 96.81 152 SER A O 1
ATOM 1214 N N . VAL A 1 153 ? -20.833 -14.743 19.386 1.00 96.12 153 VAL A N 1
ATOM 1215 C CA . VAL A 1 153 ? -21.627 -15.375 18.324 1.00 96.12 153 VAL A CA 1
ATOM 1216 C C . VAL A 1 153 ? -21.008 -16.733 17.980 1.00 96.12 153 VAL A C 1
ATOM 1218 O O . VAL A 1 153 ? -19.995 -16.811 17.293 1.00 96.12 153 VAL A O 1
ATOM 1221 N N . GLY A 1 154 ? -21.627 -17.816 18.454 1.00 93.06 154 GLY A N 1
ATOM 1222 C CA . GLY A 1 154 ? -21.130 -19.194 18.310 1.00 93.06 154 GLY A CA 1
ATOM 1223 C C . GLY A 1 154 ? -21.313 -19.836 16.928 1.00 93.06 154 GLY A C 1
ATOM 1224 O O . GLY A 1 154 ? -21.300 -21.060 16.828 1.00 93.06 154 GLY A O 1
ATOM 1225 N N . VAL A 1 155 ? -21.525 -19.043 15.876 1.00 92.75 155 VAL A N 1
ATOM 1226 C CA . VAL A 1 155 ? -21.745 -19.521 14.500 1.00 92.75 155 VAL A CA 1
ATOM 1227 C C . VAL A 1 155 ? -20.477 -19.307 13.678 1.00 92.75 155 VAL A C 1
ATOM 1229 O O . VAL A 1 155 ? -19.796 -18.297 13.833 1.00 92.75 155 VAL A O 1
ATOM 1232 N N . THR A 1 156 ? -20.165 -20.238 12.776 1.00 95.12 156 THR A N 1
ATOM 1233 C CA . THR A 1 156 ? -19.078 -20.097 11.794 1.00 95.12 156 THR A CA 1
ATOM 1234 C C . THR A 1 156 ? -19.676 -19.901 10.394 1.00 95.12 156 THR A C 1
ATOM 1236 O O . THR A 1 156 ? -19.897 -20.883 9.685 1.00 95.12 156 THR A O 1
ATOM 1239 N N . PRO A 1 157 ? -20.011 -18.657 10.002 1.00 94.75 157 PRO A N 1
ATOM 1240 C CA . PRO A 1 157 ? -20.578 -18.359 8.690 1.00 94.75 157 PRO A CA 1
ATOM 1241 C C . PRO A 1 157 ? -19.571 -18.606 7.559 1.00 94.75 157 PRO A C 1
ATOM 1243 O O . PRO A 1 157 ? -18.357 -18.636 7.768 1.00 94.75 157 PRO A O 1
ATOM 1246 N N . SER A 1 158 ? -20.079 -18.749 6.334 1.00 96.25 158 SER A N 1
ATOM 1247 C CA . SER A 1 158 ? -19.233 -18.810 5.140 1.00 96.25 158 SER A CA 1
ATOM 1248 C C . SER A 1 158 ? -18.541 -17.466 4.884 1.00 96.25 158 SER A C 1
ATOM 1250 O O . SER A 1 158 ? -19.036 -16.410 5.282 1.00 96.25 158 SER A O 1
ATOM 1252 N N . THR A 1 159 ? -17.412 -17.483 4.168 1.00 94.00 159 THR A N 1
ATOM 1253 C CA . THR A 1 159 ? -16.672 -16.261 3.803 1.00 94.00 159 THR A CA 1
ATOM 1254 C C . THR A 1 159 ? -17.560 -15.239 3.094 1.00 94.00 159 THR A C 1
ATOM 1256 O O . THR A 1 159 ? -17.496 -14.057 3.406 1.00 94.00 159 THR A O 1
ATOM 1259 N N . GLU A 1 160 ? -18.436 -15.694 2.195 1.00 95.19 160 GLU A N 1
ATOM 1260 C CA . GLU A 1 160 ? -19.375 -14.826 1.481 1.00 95.19 160 GLU A CA 1
ATOM 1261 C C . GLU A 1 160 ? -20.340 -14.110 2.436 1.00 95.19 160 GLU A C 1
ATOM 1263 O O . GLU A 1 160 ? -20.533 -12.901 2.316 1.00 95.19 160 GLU A O 1
ATOM 1268 N N . VAL A 1 161 ? -20.887 -14.819 3.429 1.00 96.38 161 VAL A N 1
ATOM 1269 C CA . VAL A 1 161 ? -21.775 -14.233 4.447 1.00 96.38 161 VAL A CA 1
ATOM 1270 C C . VAL A 1 161 ? -21.029 -13.208 5.302 1.00 96.38 161 VAL A C 1
ATOM 1272 O O . VAL A 1 161 ? -21.557 -12.125 5.551 1.00 96.38 161 VAL A O 1
ATOM 1275 N N . VAL A 1 162 ? -19.783 -13.494 5.698 1.00 95.94 162 VAL A N 1
ATOM 1276 C CA . VAL A 1 162 ? -18.948 -12.542 6.453 1.00 95.94 162 VAL A CA 1
ATOM 1277 C C . VAL A 1 162 ? -18.676 -11.279 5.640 1.00 95.94 162 VAL A C 1
ATOM 1279 O O . VAL A 1 162 ? -18.823 -10.174 6.159 1.00 95.94 162 VAL A O 1
ATOM 1282 N N . THR A 1 163 ? -18.329 -11.417 4.359 1.00 93.38 163 THR A N 1
ATOM 1283 C CA . THR A 1 163 ? -18.124 -10.271 3.466 1.00 93.38 163 THR A CA 1
ATOM 1284 C C . THR A 1 163 ? -19.404 -9.446 3.321 1.00 93.38 163 THR A C 1
ATOM 1286 O O . THR A 1 163 ? -19.361 -8.225 3.452 1.00 93.38 163 THR A O 1
ATOM 1289 N N . GLN A 1 164 ? -20.561 -10.086 3.127 1.00 95.38 164 GLN A N 1
ATOM 1290 C CA . GLN A 1 164 ? -21.846 -9.379 3.058 1.00 95.38 164 GLN A CA 1
ATOM 1291 C C . GLN A 1 164 ? -22.179 -8.645 4.365 1.00 95.38 164 GLN A C 1
ATOM 1293 O O . GLN A 1 164 ? -22.637 -7.501 4.321 1.00 95.38 164 GLN A O 1
ATOM 1298 N N . ALA A 1 165 ? -21.926 -9.264 5.522 1.00 96.62 165 ALA A N 1
ATOM 1299 C CA . ALA A 1 165 ? -22.103 -8.622 6.823 1.00 96.62 165 ALA A CA 1
ATOM 1300 C C . ALA A 1 165 ? -21.192 -7.395 6.961 1.00 96.62 165 ALA A C 1
ATOM 1302 O O . ALA A 1 165 ? -21.657 -6.329 7.360 1.00 96.62 165 ALA A O 1
ATOM 1303 N N . GLY A 1 166 ? -19.925 -7.520 6.561 1.00 95.19 166 GLY A N 1
ATOM 1304 C CA . GLY A 1 166 ? -18.938 -6.445 6.614 1.00 95.19 166 GLY A CA 1
ATOM 1305 C C . GLY A 1 166 ? -19.347 -5.225 5.790 1.00 95.19 166 GLY A C 1
ATOM 1306 O O . GLY A 1 166 ? -19.385 -4.118 6.326 1.00 95.19 166 GLY A O 1
ATOM 1307 N N . ILE A 1 167 ? -19.768 -5.436 4.538 1.00 94.06 167 ILE A N 1
ATOM 1308 C CA . ILE A 1 167 ? -20.260 -4.373 3.645 1.00 94.06 167 ILE A CA 1
ATOM 1309 C C . ILE A 1 167 ? -21.482 -3.664 4.244 1.00 94.06 167 ILE A C 1
ATOM 1311 O O . ILE A 1 167 ? -21.588 -2.435 4.199 1.00 94.06 167 ILE A O 1
ATOM 1315 N N . ARG A 1 168 ? -22.441 -4.422 4.796 1.00 96.69 168 ARG A N 1
ATOM 1316 C CA . ARG A 1 168 ? -23.647 -3.826 5.390 1.00 96.69 168 ARG A CA 1
ATOM 1317 C C . ARG A 1 168 ? -23.317 -3.028 6.653 1.00 96.69 168 ARG A C 1
ATOM 1319 O O . ARG A 1 168 ? -23.833 -1.921 6.797 1.00 96.69 168 ARG A O 1
ATOM 1326 N N . ILE A 1 169 ? -22.434 -3.544 7.512 1.00 96.31 169 ILE A N 1
ATOM 1327 C CA . ILE A 1 169 ? -21.974 -2.850 8.723 1.00 96.31 169 ILE A CA 1
ATOM 1328 C C . ILE A 1 169 ? -21.247 -1.555 8.361 1.00 96.31 169 ILE A C 1
ATOM 1330 O O . ILE A 1 169 ? -21.537 -0.518 8.952 1.00 96.31 169 ILE A O 1
ATOM 1334 N N . ASP A 1 170 ? -20.353 -1.585 7.370 1.00 94.94 170 ASP A N 1
ATOM 1335 C CA . ASP A 1 170 ? -19.647 -0.390 6.896 1.00 94.94 170 ASP A CA 1
ATOM 1336 C C . ASP A 1 170 ? -20.626 0.680 6.391 1.00 94.94 170 ASP A C 1
ATOM 1338 O O . ASP A 1 170 ? -20.549 1.851 6.773 1.00 94.94 170 ASP A O 1
ATOM 1342 N N . ARG A 1 171 ? -21.623 0.272 5.598 1.00 95.81 171 ARG A N 1
ATOM 1343 C CA . ARG A 1 171 ? -22.672 1.176 5.110 1.00 95.81 171 ARG A CA 1
ATOM 1344 C C . ARG A 1 171 ? -23.485 1.791 6.249 1.00 95.81 171 ARG A C 1
ATOM 1346 O O . ARG A 1 171 ? -23.782 2.986 6.200 1.00 95.81 171 ARG A O 1
ATOM 1353 N N . GLU A 1 172 ? -23.859 0.990 7.240 1.00 96.62 172 GLU A N 1
ATOM 1354 C CA . GLU A 1 172 ? -24.619 1.445 8.405 1.00 96.62 172 GLU A CA 1
ATOM 1355 C C . GLU A 1 172 ? -23.814 2.451 9.227 1.00 96.62 172 GLU A C 1
ATOM 1357 O O . GLU A 1 172 ? -24.299 3.544 9.519 1.00 96.62 172 GLU A O 1
ATOM 1362 N N . GLN A 1 173 ? -22.553 2.129 9.515 1.00 96.25 173 GLN A N 1
ATOM 1363 C CA . GLN A 1 173 ? -21.630 3.016 10.212 1.00 96.25 173 GLN A CA 1
ATOM 1364 C C . GLN A 1 173 ? -21.483 4.353 9.483 1.00 96.25 173 GLN A C 1
ATOM 1366 O O . GLN A 1 173 ? -21.666 5.403 10.096 1.00 96.25 173 GLN A O 1
ATOM 1371 N N . ARG A 1 174 ? -21.222 4.345 8.168 1.00 95.50 174 ARG A N 1
ATOM 1372 C CA . ARG A 1 174 ? -21.106 5.583 7.377 1.00 95.50 174 ARG A CA 1
ATOM 1373 C C . ARG A 1 174 ? -22.379 6.421 7.407 1.00 95.50 174 ARG A C 1
ATOM 1375 O O . ARG A 1 174 ? -22.284 7.645 7.449 1.00 95.50 174 ARG A O 1
ATOM 1382 N N . ARG A 1 175 ? -23.557 5.786 7.395 1.00 96.25 175 ARG A N 1
ATOM 1383 C CA . ARG A 1 175 ? -24.837 6.496 7.519 1.00 96.25 175 ARG A CA 1
ATOM 1384 C C . ARG A 1 175 ? -24.918 7.239 8.855 1.00 96.25 175 ARG A C 1
ATOM 1386 O O . ARG A 1 175 ? -25.179 8.437 8.850 1.00 96.25 175 ARG A O 1
ATOM 1393 N N . PHE A 1 176 ? -24.616 6.559 9.962 1.00 95.62 176 PHE A N 1
ATOM 1394 C CA . PHE A 1 176 ? -24.592 7.165 11.299 1.00 95.62 176 PHE A CA 1
ATOM 1395 C C . PHE A 1 176 ? -23.581 8.313 11.408 1.00 95.62 176 PHE A C 1
ATOM 1397 O O . PHE A 1 176 ? -23.921 9.381 11.911 1.00 95.62 176 PHE A O 1
ATOM 1404 N N . LEU A 1 177 ? -22.359 8.120 10.901 1.00 96.69 177 LEU A N 1
ATOM 1405 C CA . LEU A 1 177 ? -21.325 9.159 10.900 1.00 96.69 177 LEU A CA 1
ATOM 1406 C C . LEU A 1 177 ? -21.763 10.399 10.115 1.00 96.69 177 LEU A C 1
ATOM 1408 O O . LEU A 1 177 ? -21.577 11.522 10.578 1.00 96.69 177 LEU A O 1
ATOM 1412 N N . HIS A 1 178 ? -22.394 10.204 8.956 1.00 96.62 178 HIS A N 1
ATOM 1413 C CA . HIS A 1 178 ? -22.903 11.301 8.141 1.00 96.62 178 HIS A CA 1
ATOM 1414 C C . HIS A 1 178 ? -24.032 12.074 8.836 1.00 96.62 178 HIS A C 1
ATOM 1416 O O . HIS A 1 178 ? -23.993 13.303 8.870 1.00 96.62 178 HIS A O 1
ATOM 1422 N N . GLU A 1 179 ? -25.011 11.370 9.412 1.00 96.50 179 GLU A N 1
ATOM 1423 C CA . GLU A 1 179 ? -26.130 11.977 10.148 1.00 96.50 179 GLU A CA 1
ATOM 1424 C C . GLU A 1 179 ? -25.649 12.787 11.360 1.00 96.50 179 GLU A C 1
ATOM 1426 O O . GLU A 1 179 ? -26.150 13.882 11.608 1.00 96.50 179 GLU A O 1
ATOM 1431 N N . ALA A 1 180 ? -24.645 12.277 12.076 1.00 96.25 180 ALA A N 1
ATOM 1432 C CA . ALA A 1 180 ? -24.068 12.923 13.252 1.00 96.25 180 ALA A CA 1
ATOM 1433 C C . ALA A 1 180 ? -22.961 13.945 12.930 1.00 96.25 180 ALA A C 1
ATOM 1435 O O . ALA A 1 180 ? -22.416 14.555 13.848 1.00 96.25 180 ALA A O 1
ATOM 1436 N N . GLN A 1 181 ? -22.602 14.125 11.652 1.00 96.12 181 GLN A N 1
ATOM 1437 C CA . GLN A 1 181 ? -21.466 14.949 11.210 1.00 96.12 181 GLN A CA 1
ATOM 1438 C C . GLN A 1 181 ? -20.133 14.590 11.898 1.00 96.12 181 GLN A C 1
ATOM 1440 O O . GLN A 1 181 ? -19.287 15.452 12.134 1.00 96.12 181 GLN A O 1
ATOM 1445 N N . ALA A 1 182 ? -19.939 13.308 12.208 1.00 95.88 182 ALA A N 1
ATOM 1446 C CA . ALA A 1 182 ? -18.737 12.783 12.844 1.00 95.88 182 ALA A CA 1
ATOM 1447 C C . ALA A 1 182 ? -17.782 12.189 11.800 1.00 95.88 182 ALA A C 1
ATOM 1449 O O . ALA A 1 182 ? -18.217 11.578 10.822 1.00 95.88 182 ALA A O 1
ATOM 1450 N N . ALA A 1 183 ? -16.472 12.337 12.013 1.00 92.19 183 ALA A N 1
ATOM 1451 C CA . ALA A 1 183 ? -15.467 11.717 11.148 1.00 92.19 183 ALA A CA 1
ATOM 1452 C C . ALA A 1 183 ? -15.168 10.264 11.553 1.00 92.19 183 ALA A C 1
ATOM 1454 O O . ALA A 1 183 ? -14.771 9.466 10.709 1.00 92.19 183 ALA A O 1
ATOM 1455 N N . ASP A 1 184 ? -15.367 9.926 12.831 1.00 94.06 184 ASP A N 1
ATOM 1456 C CA . ASP A 1 184 ? -15.047 8.620 13.411 1.00 94.06 184 ASP A CA 1
ATOM 1457 C C . ASP A 1 184 ? -16.112 8.182 14.431 1.00 94.06 184 ASP A C 1
ATOM 1459 O O . ASP A 1 184 ? -16.743 9.018 15.080 1.00 94.06 184 ASP A O 1
ATOM 1463 N N . ALA A 1 185 ? -16.310 6.870 14.604 1.00 95.31 185 ALA A N 1
ATOM 1464 C CA . ALA A 1 185 ? -17.337 6.348 15.511 1.00 95.31 185 ALA A CA 1
ATOM 1465 C C . ALA A 1 185 ? -17.055 6.679 16.987 1.00 95.31 185 ALA A C 1
ATOM 1467 O O . ALA A 1 185 ? -17.997 6.823 17.764 1.00 95.31 185 ALA A O 1
ATOM 1468 N N . ASN A 1 186 ? -15.790 6.882 17.370 1.00 95.25 186 ASN A N 1
ATOM 1469 C CA . ASN A 1 186 ? -15.423 7.346 18.711 1.00 95.25 186 ASN A CA 1
ATOM 1470 C C . ASN A 1 186 ? -15.838 8.802 18.982 1.00 95.25 186 ASN A C 1
ATOM 1472 O O . ASN A 1 186 ? -15.858 9.217 20.137 1.00 95.25 186 ASN A O 1
ATOM 1476 N N . GLN A 1 187 ? -16.144 9.588 17.944 1.00 96.00 187 GLN A N 1
ATOM 1477 C CA . GLN A 1 187 ? -16.579 10.985 18.074 1.00 96.00 187 GLN A CA 1
ATOM 1478 C C . GLN A 1 187 ? -18.099 11.122 18.232 1.00 96.00 187 GLN A C 1
ATOM 1480 O O . GLN A 1 187 ? -18.592 12.222 18.477 1.00 96.00 187 GLN A O 1
ATOM 1485 N N . LEU A 1 188 ? -18.847 10.026 18.078 1.00 96.81 188 LEU A N 1
ATOM 1486 C CA . LEU A 1 188 ? -20.289 10.006 18.297 1.00 96.81 188 LEU A CA 1
ATOM 1487 C C . LEU A 1 188 ? -20.618 10.213 19.779 1.00 96.81 188 LEU A C 1
ATOM 1489 O O . LEU A 1 188 ? -19.856 9.800 20.656 1.00 96.81 188 LEU A O 1
ATOM 1493 N N . SER A 1 189 ? -21.790 10.798 20.045 1.00 97.00 189 SER A N 1
ATOM 1494 C CA . SER A 1 189 ? -22.344 10.883 21.397 1.00 97.00 189 SER A CA 1
ATOM 1495 C C . SER A 1 189 ? -22.564 9.487 21.991 1.00 97.00 189 SER A C 1
ATOM 1497 O O . SER A 1 189 ? -22.753 8.516 21.261 1.00 97.00 189 SER A O 1
ATOM 1499 N N . ASP A 1 190 ? -22.583 9.374 23.317 1.00 97.31 190 ASP A N 1
ATOM 1500 C CA . ASP A 1 190 ? -22.816 8.104 24.019 1.00 97.31 190 ASP A CA 1
ATOM 1501 C C . ASP A 1 190 ? -24.120 7.400 23.595 1.00 97.31 190 ASP A C 1
ATOM 1503 O O . ASP A 1 190 ? -24.161 6.165 23.500 1.00 97.31 190 ASP A O 1
ATOM 1507 N N . ASP A 1 191 ? -25.162 8.187 23.314 1.00 97.06 191 ASP A N 1
ATOM 1508 C CA . ASP A 1 191 ? -26.459 7.708 22.835 1.00 97.06 191 ASP A CA 1
ATOM 1509 C C . ASP A 1 191 ? -26.380 7.243 21.376 1.00 97.06 191 ASP A C 1
ATOM 1511 O O . ASP A 1 191 ? -26.912 6.183 21.031 1.00 97.06 191 ASP A O 1
ATOM 1515 N N . ASP A 1 192 ? -25.677 7.980 20.512 1.00 97.31 192 ASP A N 1
ATOM 1516 C CA . ASP A 1 192 ? -25.498 7.601 19.107 1.00 97.31 192 ASP A CA 1
ATOM 1517 C C . ASP A 1 192 ? -24.573 6.394 18.946 1.00 97.31 192 ASP A C 1
ATOM 1519 O O . ASP A 1 192 ? -24.848 5.528 18.115 1.00 97.31 192 ASP A O 1
ATOM 1523 N N . GLN A 1 193 ? -23.535 6.271 19.780 1.00 98.12 193 GLN A N 1
ATOM 1524 C CA . GLN A 1 193 ? -22.706 5.068 19.870 1.00 98.12 193 GLN A CA 1
ATOM 1525 C C . GLN A 1 193 ? -23.564 3.851 20.210 1.00 98.12 193 GLN A C 1
ATOM 1527 O O . GLN A 1 193 ? -23.474 2.820 19.546 1.00 98.12 193 GLN A O 1
ATOM 1532 N N . LEU A 1 194 ? -24.439 3.966 21.214 1.00 98.25 194 LEU A N 1
ATOM 1533 C CA . LEU A 1 194 ? -25.319 2.868 21.599 1.00 98.25 194 LEU A CA 1
ATOM 1534 C C . LEU A 1 194 ? -26.331 2.527 20.495 1.00 98.25 194 LEU A C 1
ATOM 1536 O O . LEU A 1 194 ? -26.565 1.347 20.220 1.00 98.25 194 LEU A O 1
ATOM 1540 N N . ARG A 1 195 ? -26.915 3.536 19.837 1.00 98.19 195 ARG A N 1
ATOM 1541 C CA . ARG A 1 195 ? -27.817 3.337 18.689 1.00 98.19 195 ARG A CA 1
ATOM 1542 C C . ARG A 1 195 ? -27.112 2.628 17.534 1.00 98.19 195 ARG A C 1
ATOM 1544 O O . ARG A 1 195 ? -27.679 1.681 16.992 1.00 98.19 195 ARG A O 1
ATOM 1551 N N . LEU A 1 196 ? -25.888 3.039 17.204 1.00 98.31 196 LEU A N 1
ATOM 1552 C CA . LEU A 1 196 ? -25.058 2.392 16.190 1.00 98.31 196 LEU A CA 1
ATOM 1553 C C . LEU A 1 196 ? -24.770 0.935 16.570 1.00 98.31 196 LEU A C 1
ATOM 1555 O O . LEU A 1 196 ? -25.010 0.040 15.764 1.00 98.31 196 LEU A O 1
ATOM 1559 N N . CYS A 1 197 ? -24.320 0.669 17.801 1.00 98.50 197 CYS A N 1
ATOM 1560 C CA . CYS A 1 197 ? -24.027 -0.691 18.258 1.00 98.50 197 CYS A CA 1
ATOM 1561 C C . CYS A 1 197 ? -25.257 -1.606 18.204 1.00 98.50 197 CYS A C 1
ATOM 1563 O O . CYS A 1 197 ? -25.129 -2.753 17.783 1.00 98.50 197 CYS A O 1
ATOM 1565 N N . ARG A 1 198 ? -26.446 -1.112 18.579 1.00 98.44 198 ARG A N 1
ATOM 1566 C CA . ARG A 1 198 ? -27.703 -1.874 18.471 1.00 98.44 198 ARG A CA 1
ATOM 1567 C C . ARG A 1 198 ? -28.058 -2.179 17.015 1.00 98.44 198 ARG A C 1
ATOM 1569 O O . ARG A 1 198 ? -28.334 -3.330 16.700 1.00 98.44 198 ARG A O 1
ATOM 1576 N N . ALA A 1 199 ? -27.977 -1.186 16.129 1.00 98.25 199 ALA A N 1
ATOM 1577 C CA . ALA A 1 199 ? -28.253 -1.377 14.705 1.00 98.25 199 ALA A CA 1
ATOM 1578 C C . ALA A 1 199 ? -27.292 -2.392 14.061 1.00 98.25 199 ALA A C 1
ATOM 1580 O O . ALA A 1 199 ? -27.722 -3.278 13.324 1.00 98.25 199 ALA A O 1
ATOM 1581 N N . VAL A 1 200 ? -26.000 -2.307 14.390 1.00 98.31 200 VAL A N 1
ATOM 1582 C CA . VAL A 1 200 ? -24.975 -3.259 13.940 1.00 98.31 200 VAL A CA 1
ATOM 1583 C C . VAL A 1 200 ? -25.232 -4.657 14.504 1.00 98.31 200 VAL A C 1
ATOM 1585 O O . VAL A 1 200 ? -25.111 -5.626 13.763 1.00 98.31 200 VAL A O 1
ATOM 1588 N N . ALA A 1 201 ? -25.604 -4.783 15.780 1.00 98.31 201 ALA A N 1
ATOM 1589 C CA . ALA A 1 201 ? -25.902 -6.070 16.406 1.00 98.31 201 ALA A CA 1
ATOM 1590 C C . ALA A 1 201 ? -27.111 -6.767 15.760 1.00 98.31 201 ALA A C 1
ATOM 1592 O O . ALA A 1 201 ? -27.032 -7.951 15.431 1.00 98.31 201 ALA A O 1
ATOM 1593 N N . ASP A 1 202 ? -28.200 -6.028 15.524 1.00 97.88 202 ASP A N 1
ATOM 1594 C CA . ASP A 1 202 ? -29.402 -6.544 14.859 1.00 97.88 202 ASP A CA 1
ATOM 1595 C C . ASP A 1 202 ? -29.111 -6.951 13.408 1.00 97.88 202 ASP A C 1
ATOM 1597 O O . ASP A 1 202 ? -29.512 -8.027 12.966 1.00 97.88 202 ASP A O 1
ATOM 1601 N N . MET A 1 203 ? -28.368 -6.117 12.676 1.00 97.69 203 MET A N 1
ATOM 1602 C CA . MET A 1 203 ? -27.945 -6.400 11.305 1.00 97.69 203 MET A CA 1
ATOM 1603 C C . MET A 1 203 ? -27.037 -7.627 11.223 1.00 97.69 203 MET A C 1
ATOM 1605 O O . MET A 1 203 ? -27.194 -8.451 10.324 1.00 97.69 203 MET A O 1
ATOM 1609 N N . LEU A 1 204 ? -26.076 -7.746 12.139 1.00 97.56 204 LEU A N 1
ATOM 1610 C CA . LEU A 1 204 ? -25.168 -8.883 12.194 1.00 97.56 204 LEU A CA 1
ATOM 1611 C C . LEU A 1 204 ? -25.949 -10.179 12.434 1.00 97.56 204 LEU A C 1
ATOM 1613 O O . LEU A 1 204 ? -25.708 -11.161 11.737 1.00 97.56 204 LEU A O 1
ATOM 1617 N N . ALA A 1 205 ? -26.900 -10.162 13.373 1.00 97.44 205 ALA A N 1
ATOM 1618 C CA . ALA A 1 205 ? -27.752 -11.309 13.670 1.00 97.44 205 ALA A CA 1
ATOM 1619 C C . ALA A 1 205 ? -28.620 -11.725 12.471 1.00 97.44 205 ALA A C 1
ATOM 1621 O O . ALA A 1 205 ? -28.722 -12.915 12.186 1.00 97.44 205 ALA A O 1
ATOM 1622 N N . ASP A 1 206 ? -29.179 -10.756 11.737 1.00 97.44 206 ASP A N 1
ATOM 1623 C CA . ASP A 1 206 ? -29.958 -10.992 10.512 1.00 97.44 206 ASP A CA 1
ATOM 1624 C C . ASP A 1 206 ? -29.112 -11.624 9.396 1.00 97.44 206 ASP A C 1
ATOM 1626 O O . ASP A 1 206 ? -29.505 -12.619 8.796 1.00 97.44 206 ASP A O 1
ATOM 1630 N N . VAL A 1 207 ? -27.921 -11.080 9.128 1.00 97.38 207 VAL A N 1
ATOM 1631 C CA . VAL A 1 207 ? -27.073 -11.547 8.016 1.00 97.38 207 VAL A CA 1
ATOM 1632 C C . VAL A 1 207 ? -26.432 -12.902 8.308 1.00 97.38 207 VAL A C 1
ATOM 1634 O O . VAL A 1 207 ? -26.297 -13.719 7.399 1.00 97.38 207 VAL A O 1
ATOM 1637 N N . ILE A 1 208 ? -26.004 -13.130 9.552 1.00 96.38 208 ILE A N 1
ATOM 1638 C CA . ILE A 1 208 ? -25.342 -14.375 9.972 1.00 96.38 208 ILE A CA 1
ATOM 1639 C C . ILE A 1 208 ? -26.359 -15.473 10.312 1.00 96.38 208 ILE A C 1
ATOM 1641 O O . ILE A 1 208 ? -25.963 -16.627 10.463 1.00 96.38 208 ILE A O 1
ATOM 1645 N N . ASP A 1 209 ? -27.649 -15.135 10.388 1.00 96.50 209 ASP A N 1
ATOM 1646 C CA . ASP A 1 209 ? -28.724 -16.032 10.821 1.00 96.50 209 ASP A CA 1
ATOM 1647 C C .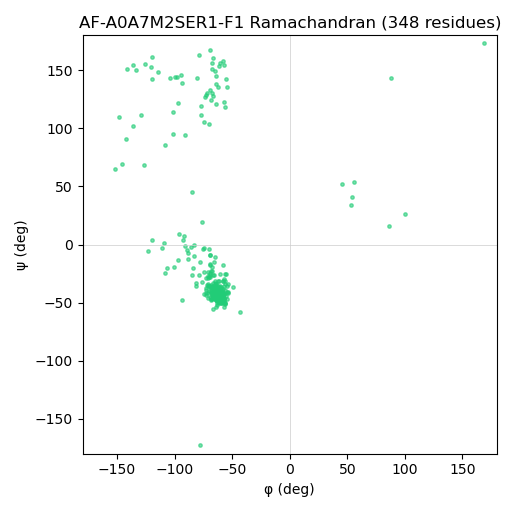 ASP A 1 209 ? -28.442 -16.615 12.217 1.00 96.50 209 ASP A C 1
ATOM 1649 O O . ASP A 1 209 ? -28.394 -17.827 12.440 1.00 96.50 209 ASP A O 1
ATOM 1653 N N . CYS A 1 210 ? -28.177 -15.728 13.183 1.00 96.25 210 CYS A N 1
ATOM 1654 C CA . CYS A 1 210 ? -27.944 -16.105 14.576 1.00 96.25 210 CYS A CA 1
ATOM 1655 C C . CYS A 1 210 ? -28.969 -15.460 15.526 1.00 96.25 210 CYS A C 1
ATOM 1657 O O . CYS A 1 210 ? -29.647 -14.493 15.164 1.00 96.25 210 CYS A O 1
ATOM 1659 N N . PRO A 1 211 ? -29.129 -15.989 16.757 1.00 97.12 211 PRO A N 1
ATOM 1660 C CA . PRO A 1 211 ? -30.013 -15.377 17.739 1.00 97.12 211 PRO A CA 1
ATOM 1661 C C . PRO A 1 211 ? -29.648 -13.912 17.984 1.00 97.12 211 PRO A C 1
ATOM 1663 O O . PRO A 1 211 ? -28.470 -13.558 18.052 1.00 97.12 211 PRO A O 1
ATOM 1666 N N . ARG A 1 212 ? -30.669 -13.068 18.169 1.00 97.44 212 ARG A N 1
ATOM 1667 C CA . ARG A 1 212 ? -30.458 -11.651 18.482 1.00 97.44 212 ARG A CA 1
ATOM 1668 C C . ARG A 1 212 ? -29.569 -11.492 19.708 1.00 97.44 212 ARG A C 1
ATOM 1670 O O . ARG A 1 212 ? -29.773 -12.141 20.734 1.00 97.44 212 ARG A O 1
ATOM 1677 N N . ILE A 1 213 ? -28.622 -10.573 19.597 1.00 98.00 213 ILE A N 1
ATOM 1678 C CA . ILE A 1 213 ? -27.686 -10.255 20.667 1.00 98.00 213 ILE A CA 1
ATOM 1679 C C . ILE A 1 213 ? -28.448 -9.492 21.750 1.00 98.00 213 ILE A C 1
ATOM 1681 O O . ILE A 1 213 ? -29.162 -8.529 21.470 1.00 98.00 213 ILE A O 1
ATOM 1685 N N . ALA A 1 214 ? -28.328 -9.943 22.999 1.00 97.81 214 ALA A N 1
ATOM 1686 C CA . ALA A 1 214 ? -29.079 -9.362 24.104 1.00 97.81 214 ALA A CA 1
ATOM 1687 C C . ALA A 1 214 ? -28.713 -7.883 24.307 1.00 97.81 214 ALA A C 1
ATOM 1689 O O . ALA A 1 214 ? -27.536 -7.527 24.351 1.00 97.81 214 ALA A O 1
ATOM 1690 N N . THR A 1 215 ? -29.719 -7.026 24.503 1.00 97.06 215 THR A N 1
ATOM 1691 C CA . THR A 1 215 ? -29.528 -5.570 24.623 1.00 97.06 215 THR A CA 1
ATOM 1692 C C . THR A 1 215 ? -28.548 -5.191 25.734 1.00 97.06 215 THR A C 1
ATOM 1694 O O . THR A 1 215 ? -27.709 -4.322 25.519 1.00 97.06 215 THR A O 1
ATOM 1697 N N . GLY A 1 216 ? -28.585 -5.892 26.874 1.00 97.62 216 GLY A N 1
ATOM 1698 C CA . GLY A 1 216 ? -27.645 -5.662 27.976 1.00 97.62 216 GLY A CA 1
ATOM 1699 C C . GLY A 1 216 ? -26.182 -5.926 27.599 1.00 97.62 216 GLY A C 1
ATOM 1700 O O . GLY A 1 216 ? -25.310 -5.169 28.007 1.00 97.62 216 GLY A O 1
ATOM 1701 N N . ILE A 1 217 ? -25.910 -6.927 26.749 1.00 98.00 217 ILE A N 1
ATOM 1702 C CA . ILE A 1 217 ? -24.551 -7.205 26.251 1.00 98.00 217 ILE A CA 1
ATOM 1703 C C . ILE A 1 217 ? -24.082 -6.062 25.349 1.00 98.00 217 ILE A C 1
ATOM 1705 O O . ILE A 1 217 ? -22.942 -5.614 25.461 1.00 98.00 217 ILE A O 1
ATOM 1709 N N . VAL A 1 218 ? -24.948 -5.571 24.456 1.00 98.19 218 VAL A N 1
ATOM 1710 C CA . VAL A 1 218 ? -24.617 -4.457 23.551 1.00 98.19 218 VAL A CA 1
ATOM 1711 C C . VAL A 1 218 ? -24.331 -3.175 24.338 1.00 98.19 218 VAL A C 1
ATOM 1713 O O . VAL A 1 218 ? -23.373 -2.472 24.027 1.00 98.19 218 VAL A O 1
ATOM 1716 N N . GLU A 1 219 ? -25.120 -2.892 25.376 1.00 98.06 219 GLU A N 1
ATOM 1717 C CA . GLU A 1 219 ? -24.910 -1.752 26.276 1.00 98.06 219 GLU A CA 1
ATOM 1718 C C . GLU A 1 219 ? -23.587 -1.859 27.038 1.00 98.06 219 GLU A C 1
ATOM 1720 O O . GLU A 1 219 ? -22.781 -0.929 27.002 1.00 98.06 219 GLU A O 1
ATOM 1725 N N . GLU A 1 220 ? -23.325 -3.007 27.665 1.00 98.06 220 GLU A N 1
ATOM 1726 C CA . GLU A 1 220 ? -22.102 -3.248 28.438 1.00 98.06 220 GLU A CA 1
ATOM 1727 C C . GLU A 1 220 ? -20.843 -3.199 27.557 1.00 98.06 220 GLU A C 1
ATOM 1729 O O . GLU A 1 220 ? -19.800 -2.680 27.957 1.00 98.06 220 GLU A O 1
ATOM 1734 N N . THR A 1 221 ? -20.929 -3.708 26.326 1.00 98.19 221 THR A N 1
ATOM 1735 C CA . THR A 1 221 ? -19.788 -3.792 25.401 1.00 98.19 221 THR A CA 1
ATOM 1736 C C . THR A 1 221 ? -19.653 -2.594 24.462 1.00 98.19 221 THR A C 1
ATOM 1738 O O . THR A 1 221 ? -18.725 -2.585 23.650 1.00 98.19 221 THR A O 1
ATOM 1741 N N . ARG A 1 222 ? -20.501 -1.562 24.589 1.00 98.12 222 ARG A N 1
ATOM 1742 C CA . ARG A 1 222 ? -20.586 -0.401 23.681 1.00 98.12 222 ARG A CA 1
ATOM 1743 C C . ARG A 1 222 ? -19.223 0.150 23.267 1.00 98.12 222 ARG A C 1
ATOM 1745 O O . ARG A 1 222 ? -18.904 0.159 22.086 1.00 98.12 222 ARG A O 1
ATOM 1752 N N . HIS A 1 223 ? -18.386 0.561 24.219 1.00 96.88 223 HIS A N 1
ATOM 1753 C CA . HIS A 1 223 ? -17.094 1.186 23.899 1.00 96.88 223 HIS A CA 1
ATOM 1754 C C . HIS A 1 223 ? -16.129 0.241 23.171 1.00 96.88 223 HIS A C 1
ATOM 1756 O O . HIS A 1 223 ? -15.373 0.665 22.297 1.00 96.88 223 HIS A O 1
ATOM 1762 N N . ARG A 1 224 ? -16.170 -1.057 23.499 1.00 96.44 224 ARG A N 1
ATOM 1763 C CA . ARG A 1 224 ? -15.365 -2.077 22.814 1.00 96.44 224 ARG A CA 1
ATOM 1764 C C . ARG A 1 224 ? -15.882 -2.309 21.397 1.00 96.44 224 ARG A C 1
ATOM 1766 O O . ARG A 1 224 ? -15.074 -2.382 20.481 1.00 96.44 224 ARG A O 1
ATOM 1773 N N . ALA A 1 225 ? -17.200 -2.355 21.210 1.00 97.38 225 ALA A N 1
ATOM 1774 C CA . ALA A 1 225 ? -17.816 -2.485 19.894 1.00 97.38 225 ALA A CA 1
ATOM 1775 C C . ALA A 1 225 ? -17.511 -1.264 19.014 1.00 97.38 225 ALA A C 1
ATOM 1777 O O . ALA A 1 225 ? -17.087 -1.434 17.877 1.00 97.38 225 ALA A O 1
ATOM 1778 N N . VAL A 1 226 ? -17.625 -0.045 19.553 1.00 97.38 226 VAL A N 1
ATOM 1779 C CA . VAL A 1 226 ? -17.221 1.191 18.859 1.00 97.38 226 VAL A CA 1
ATOM 1780 C C . VAL A 1 226 ? -15.743 1.145 18.481 1.00 97.38 226 VAL A C 1
ATOM 1782 O O . VAL A 1 226 ? -15.413 1.465 17.347 1.00 97.38 226 VAL A O 1
ATOM 1785 N N . SER A 1 227 ? -14.865 0.658 19.362 1.00 94.44 227 SER A N 1
ATOM 1786 C CA . SER A 1 227 ? -13.442 0.473 19.032 1.00 94.44 227 SER A CA 1
ATOM 1787 C C . SER A 1 227 ? -13.230 -0.519 17.880 1.00 94.44 227 SER A C 1
ATOM 1789 O O . SER A 1 227 ? -12.348 -0.312 17.055 1.00 94.44 227 SER A O 1
ATOM 1791 N N . CYS A 1 228 ? -14.040 -1.582 17.792 1.00 95.00 228 CYS A N 1
ATOM 1792 C CA . CYS A 1 228 ? -14.014 -2.515 16.66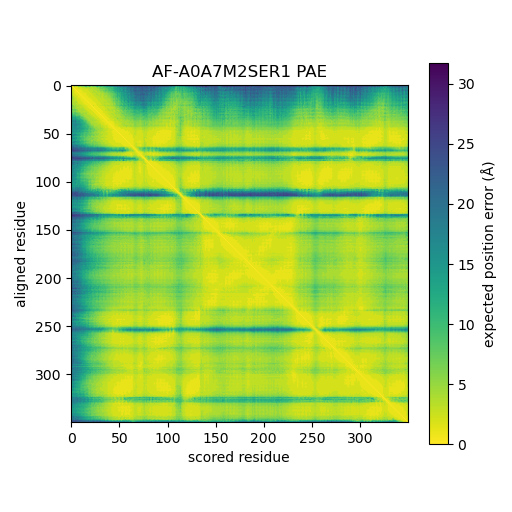0 1.00 95.00 228 CYS A CA 1
ATOM 1793 C C . CYS A 1 228 ? -14.566 -1.902 15.367 1.00 95.00 228 CYS A C 1
ATOM 1795 O O . CYS A 1 228 ? -14.197 -2.351 14.289 1.00 95.00 228 CYS A O 1
ATOM 1797 N N . LEU A 1 229 ? -15.467 -0.921 15.455 1.00 95.75 229 LEU A N 1
ATOM 1798 C CA . LEU A 1 229 ? -16.018 -0.205 14.301 1.00 95.75 229 LEU A CA 1
ATOM 1799 C C . LEU A 1 229 ? -15.069 0.903 13.823 1.00 95.75 229 LEU A C 1
ATOM 1801 O O . LEU A 1 229 ? -14.931 1.121 12.623 1.00 95.75 229 LEU A O 1
ATOM 1805 N N . ALA A 1 230 ? -14.380 1.571 14.743 1.00 94.75 230 ALA A N 1
ATOM 1806 C CA . ALA A 1 230 ? -13.435 2.654 14.489 1.00 94.75 230 ALA A CA 1
ATOM 1807 C C . ALA A 1 230 ? -12.019 2.148 14.157 1.00 94.75 230 ALA A C 1
ATOM 1809 O O . ALA A 1 230 ? -11.023 2.634 14.697 1.00 94.75 230 ALA A O 1
ATOM 1810 N N . VAL A 1 231 ? -11.924 1.135 13.291 1.00 93.12 231 VAL A N 1
ATOM 1811 C CA . VAL A 1 231 ? -10.622 0.665 12.802 1.00 93.12 231 VAL A CA 1
ATOM 1812 C C . VAL A 1 231 ? -9.997 1.767 11.957 1.00 93.12 231 VAL A C 1
ATOM 1814 O O . VAL A 1 231 ? -10.621 2.265 11.021 1.00 93.12 231 VAL A O 1
ATOM 1817 N N . ARG A 1 232 ? -8.755 2.141 12.269 1.00 92.38 232 ARG A N 1
ATOM 1818 C CA . ARG A 1 232 ? -8.006 3.116 11.471 1.00 92.38 232 ARG A CA 1
ATOM 1819 C C . ARG A 1 232 ? -7.598 2.490 10.141 1.00 92.38 232 ARG A C 1
ATOM 1821 O O . ARG A 1 232 ? -7.024 1.402 10.101 1.00 92.38 232 ARG A O 1
ATOM 1828 N N . GLU A 1 233 ? -7.879 3.204 9.059 1.00 92.25 233 GLU A N 1
ATOM 1829 C CA . GLU A 1 233 ? -7.654 2.773 7.679 1.00 92.25 233 GLU A CA 1
ATOM 1830 C C . GLU A 1 233 ? -6.979 3.899 6.879 1.00 92.25 233 GLU A C 1
ATOM 1832 O O . GLU A 1 233 ? -7.184 5.080 7.163 1.00 92.25 233 GLU A O 1
ATOM 1837 N N . ALA A 1 234 ? -6.180 3.550 5.866 1.00 91.81 234 ALA A N 1
ATOM 1838 C CA . ALA A 1 234 ? -5.514 4.521 4.991 1.00 91.81 234 ALA A CA 1
ATOM 1839 C C . ALA A 1 234 ? -5.385 4.005 3.551 1.00 91.81 234 ALA A C 1
ATOM 1841 O O . ALA A 1 234 ? -4.300 3.692 3.054 1.00 91.81 234 ALA A O 1
ATOM 1842 N N . TRP A 1 235 ? -6.515 3.903 2.854 1.00 91.25 235 TRP A N 1
ATOM 1843 C CA . TRP A 1 235 ? -6.534 3.421 1.474 1.00 91.25 235 TRP A CA 1
ATOM 1844 C C . TRP A 1 235 ? -5.983 4.462 0.505 1.00 91.25 235 TRP A C 1
ATOM 1846 O O . TRP A 1 235 ? -6.478 5.588 0.415 1.00 91.25 235 TRP A O 1
ATOM 1856 N N . ILE A 1 236 ? -5.001 4.054 -0.296 1.00 95.50 236 ILE A N 1
ATOM 1857 C CA . ILE A 1 236 ? -4.525 4.831 -1.435 1.00 95.50 236 ILE A CA 1
ATOM 1858 C C . ILE A 1 236 ? -5.136 4.213 -2.687 1.00 95.50 236 ILE A C 1
ATOM 1860 O O . ILE A 1 236 ? -4.619 3.240 -3.236 1.00 95.50 236 ILE A O 1
ATOM 1864 N N . TYR A 1 237 ? -6.260 4.769 -3.140 1.00 94.12 237 TYR A N 1
ATOM 1865 C CA . TYR A 1 237 ? -6.960 4.300 -4.339 1.00 94.12 237 TYR A CA 1
ATOM 1866 C C . TYR A 1 237 ? -6.072 4.349 -5.588 1.00 94.12 237 TYR A C 1
ATOM 1868 O O . TYR A 1 237 ? -5.126 5.130 -5.664 1.00 94.12 237 TYR A O 1
ATOM 1876 N N . ARG A 1 238 ? -6.402 3.552 -6.610 1.00 94.50 238 ARG A N 1
ATOM 1877 C CA . ARG A 1 238 ? -5.592 3.419 -7.837 1.00 94.50 238 ARG A CA 1
ATOM 1878 C C . ARG A 1 238 ? -5.310 4.757 -8.528 1.00 94.50 238 ARG A C 1
ATOM 1880 O O . ARG A 1 238 ? -4.176 4.992 -8.937 1.00 94.50 238 ARG A O 1
ATOM 1887 N N . ASP A 1 239 ? -6.298 5.644 -8.592 1.00 96.38 239 ASP A N 1
ATOM 1888 C CA . ASP A 1 239 ? -6.122 6.977 -9.180 1.00 96.38 239 ASP A CA 1
ATOM 1889 C C . ASP A 1 239 ? -5.210 7.862 -8.325 1.00 96.38 239 ASP A C 1
ATOM 1891 O O . ASP A 1 239 ? -4.406 8.627 -8.853 1.00 96.38 239 ASP A O 1
ATOM 1895 N N . TRP A 1 240 ? -5.265 7.714 -6.998 1.00 97.31 240 TRP A N 1
ATOM 1896 C CA . TRP A 1 240 ? -4.372 8.428 -6.087 1.00 97.31 240 TRP A CA 1
ATOM 1897 C C . TRP A 1 240 ? -2.945 7.903 -6.197 1.00 97.31 240 TRP A C 1
ATOM 1899 O O . TRP A 1 240 ? -2.013 8.695 -6.229 1.00 97.31 240 TRP A O 1
ATOM 1909 N N . GLN A 1 241 ? -2.761 6.587 -6.327 1.00 98.00 241 GLN A N 1
ATOM 1910 C CA . GLN A 1 241 ? -1.453 5.986 -6.594 1.00 98.00 241 GLN A CA 1
ATOM 1911 C C . GLN A 1 241 ? -0.858 6.509 -7.904 1.00 98.00 241 GLN A C 1
ATOM 1913 O O . GLN A 1 241 ? 0.336 6.793 -7.961 1.00 98.00 241 GLN A O 1
ATOM 1918 N N . ALA A 1 242 ? -1.680 6.643 -8.952 1.00 97.50 242 ALA A N 1
ATOM 1919 C CA . ALA A 1 242 ? -1.250 7.204 -10.226 1.00 97.50 242 ALA A CA 1
ATOM 1920 C C . ALA A 1 242 ? -0.843 8.676 -10.083 1.00 97.50 242 ALA A C 1
ATOM 1922 O O . ALA A 1 242 ? 0.237 9.028 -10.545 1.00 97.50 242 ALA A O 1
ATOM 1923 N N . ALA A 1 243 ? -1.646 9.492 -9.392 1.00 98.00 243 ALA A N 1
ATOM 1924 C CA . ALA A 1 243 ? -1.338 10.897 -9.130 1.00 98.00 243 ALA A CA 1
ATOM 1925 C C . ALA A 1 243 ? -0.059 11.070 -8.293 1.00 98.00 243 ALA A C 1
ATOM 1927 O O . ALA A 1 243 ? 0.808 11.849 -8.663 1.00 98.00 243 ALA A O 1
ATOM 1928 N N . ILE A 1 244 ? 0.113 10.287 -7.223 1.00 98.44 244 ILE A N 1
ATOM 1929 C CA . ILE A 1 244 ? 1.331 10.279 -6.393 1.00 98.44 244 ILE A CA 1
ATOM 1930 C C . ILE A 1 244 ? 2.548 9.826 -7.210 1.00 98.44 244 ILE A C 1
ATOM 1932 O O . ILE A 1 244 ? 3.637 10.374 -7.063 1.00 98.44 244 ILE A O 1
ATOM 1936 N N . GLY A 1 245 ? 2.373 8.829 -8.080 1.00 98.19 245 GLY A N 1
ATOM 1937 C CA . GLY A 1 245 ? 3.419 8.394 -8.998 1.00 98.19 245 GLY A CA 1
ATOM 1938 C C . GLY A 1 245 ? 3.796 9.490 -9.993 1.00 98.19 245 GLY A C 1
ATOM 1939 O O . GLY A 1 245 ? 4.976 9.763 -10.160 1.00 98.19 245 GLY A O 1
ATOM 1940 N N . ASP A 1 246 ? 2.816 10.139 -10.624 1.00 98.19 246 ASP A N 1
ATOM 1941 C CA . ASP A 1 246 ? 3.044 11.234 -11.573 1.00 98.19 246 ASP A CA 1
ATOM 1942 C C . ASP A 1 246 ? 3.677 12.463 -10.882 1.00 98.19 246 ASP A C 1
ATOM 1944 O O . ASP A 1 246 ? 4.559 13.082 -11.468 1.00 98.19 246 ASP A O 1
ATOM 1948 N N . LEU A 1 247 ? 3.330 12.744 -9.618 1.00 97.94 247 LEU A N 1
ATOM 1949 C CA . LEU A 1 247 ? 3.889 13.833 -8.803 1.00 97.94 247 LEU A CA 1
ATOM 1950 C C . LEU A 1 247 ? 5.413 13.751 -8.647 1.00 97.94 247 LEU A C 1
ATOM 1952 O O . LEU A 1 247 ? 6.107 14.766 -8.650 1.00 97.94 247 LEU A O 1
ATOM 1956 N N . VAL A 1 248 ? 5.948 12.538 -8.494 1.00 98.25 248 VAL A N 1
ATOM 1957 C CA . VAL A 1 248 ? 7.393 12.338 -8.325 1.00 98.25 248 VAL A CA 1
ATOM 1958 C C . VAL A 1 248 ? 8.126 12.124 -9.645 1.00 98.25 248 VAL A C 1
ATOM 1960 O O . VAL A 1 248 ? 9.345 11.955 -9.624 1.00 98.25 248 VAL A O 1
ATOM 1963 N N . LEU A 1 249 ? 7.426 12.114 -10.781 1.00 97.75 249 LEU A N 1
ATOM 1964 C CA . LEU A 1 249 ? 8.025 11.946 -12.099 1.00 97.75 249 LEU A CA 1
ATOM 1965 C C . LEU A 1 249 ? 8.324 13.289 -12.766 1.00 97.75 249 LEU A C 1
ATOM 1967 O O . LEU A 1 249 ? 7.581 14.257 -12.664 1.00 97.75 249 LEU A O 1
ATOM 1971 N N . ARG A 1 250 ? 9.412 13.313 -13.530 1.00 96.12 250 ARG A N 1
ATOM 1972 C CA . ARG A 1 250 ? 9.772 14.402 -14.439 1.00 96.12 250 ARG A CA 1
ATOM 1973 C C . ARG A 1 250 ? 10.250 13.840 -15.768 1.00 96.12 250 ARG A C 1
ATOM 1975 O O . ARG A 1 250 ? 10.791 12.731 -15.814 1.00 96.12 250 ARG A O 1
ATOM 1982 N N . ASP A 1 251 ? 10.109 14.623 -16.828 1.00 94.62 251 ASP A N 1
ATOM 1983 C CA . ASP A 1 251 ? 10.701 14.274 -18.114 1.00 94.62 251 ASP A CA 1
ATOM 1984 C C . ASP A 1 251 ? 12.231 14.336 -18.022 1.00 94.62 251 ASP A C 1
ATOM 1986 O O . ASP A 1 251 ? 12.826 15.300 -17.528 1.00 94.62 251 ASP A O 1
ATOM 1990 N N . ALA A 1 252 ? 12.885 13.281 -18.488 1.00 90.81 252 ALA A N 1
ATOM 1991 C CA . ALA A 1 252 ? 14.329 13.219 -18.573 1.00 90.81 252 ALA A CA 1
ATOM 1992 C C . ALA A 1 252 ? 14.789 14.048 -19.779 1.00 90.81 252 ALA A C 1
ATOM 1994 O O . ALA A 1 252 ? 14.443 13.749 -20.920 1.00 90.81 252 ALA A O 1
ATOM 1995 N N . GLN A 1 253 ? 15.594 15.083 -19.542 1.00 81.19 253 GLN A N 1
ATOM 1996 C CA . GLN A 1 253 ? 16.063 15.951 -20.628 1.00 81.19 253 GLN A CA 1
ATOM 1997 C C . GLN A 1 253 ? 17.110 15.273 -21.523 1.00 81.19 253 GLN A C 1
ATOM 1999 O O . GLN A 1 253 ? 17.217 15.590 -22.704 1.00 81.19 253 GLN A O 1
ATOM 2004 N N . LEU A 1 254 ? 17.891 14.344 -20.964 1.00 74.31 254 LEU A N 1
ATOM 2005 C CA . LEU A 1 254 ? 18.987 13.660 -21.644 1.00 74.31 254 LEU A CA 1
ATOM 2006 C C . LEU A 1 254 ? 19.111 12.243 -21.079 1.00 74.31 254 LEU A C 1
ATOM 2008 O O . LEU A 1 254 ? 19.528 12.060 -19.937 1.00 74.31 254 LEU A O 1
ATOM 2012 N N . GLY A 1 255 ? 18.760 11.221 -21.858 1.00 74.50 255 GLY A N 1
ATOM 2013 C CA . GLY A 1 255 ? 18.968 9.846 -21.422 1.00 74.50 255 GLY A CA 1
ATOM 2014 C C . GLY A 1 255 ? 18.291 8.799 -22.287 1.00 74.50 255 GLY A C 1
ATOM 2015 O O . GLY A 1 255 ? 17.493 9.092 -23.170 1.00 74.50 255 GLY A O 1
ATOM 2016 N N . GLN A 1 256 ? 18.591 7.536 -21.984 1.00 82.12 256 GLN A N 1
ATOM 2017 C CA . GLN A 1 256 ? 17.894 6.399 -22.587 1.00 82.12 256 GLN A CA 1
ATOM 2018 C C . GLN A 1 256 ? 16.435 6.295 -22.109 1.00 82.12 256 GLN A C 1
ATOM 2020 O O . GLN A 1 256 ? 15.683 5.493 -22.662 1.00 82.12 256 GLN A O 1
ATOM 2025 N N . ARG A 1 257 ? 16.030 7.090 -21.099 1.00 87.88 257 ARG A N 1
ATOM 2026 C CA . ARG A 1 257 ? 14.682 7.128 -20.514 1.00 87.88 257 ARG A CA 1
ATOM 2027 C C . ARG A 1 257 ? 13.904 8.396 -20.700 1.00 87.88 257 ARG A C 1
ATOM 2029 O O . ARG A 1 257 ? 14.521 9.436 -20.796 1.00 87.88 257 ARG A O 1
ATOM 2036 N N . GLN A 1 258 ? 12.575 8.261 -20.789 1.00 90.81 258 GLN A N 1
ATOM 2037 C CA . GLN A 1 258 ? 11.662 9.391 -20.905 1.00 90.81 258 GLN A CA 1
ATOM 2038 C C . GLN A 1 258 ? 11.386 9.997 -19.535 1.00 90.81 258 GLN A C 1
ATOM 2040 O O . GLN A 1 258 ? 11.237 11.203 -19.428 1.00 90.81 258 GLN A O 1
ATOM 2045 N N . PHE A 1 259 ? 11.364 9.169 -18.490 1.00 95.62 259 PHE A N 1
ATOM 2046 C CA . PHE A 1 259 ? 10.991 9.596 -17.145 1.00 95.62 259 PHE A CA 1
ATOM 2047 C C . PHE A 1 259 ? 12.111 9.381 -16.131 1.00 95.62 259 P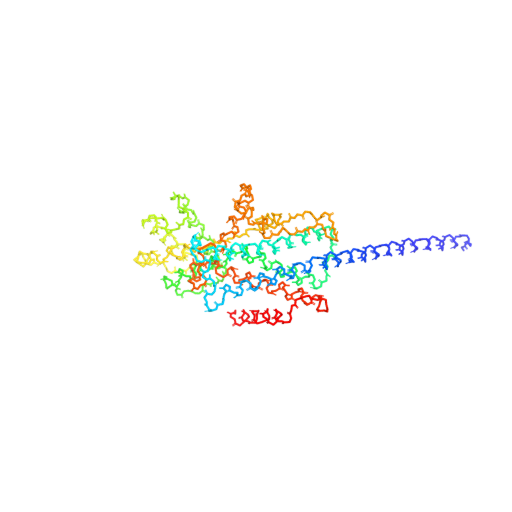HE A C 1
ATOM 2049 O O . PHE A 1 259 ? 12.802 8.357 -16.154 1.00 95.62 259 PHE A O 1
ATOM 2056 N N . GLU A 1 260 ? 12.231 10.322 -15.202 1.00 95.88 260 GLU A N 1
ATOM 2057 C CA . GLU A 1 260 ? 13.045 10.245 -13.992 1.00 95.88 260 GLU A CA 1
ATOM 2058 C C . GLU A 1 260 ? 12.212 10.535 -12.752 1.00 95.88 260 GLU A C 1
ATOM 2060 O O . GLU A 1 260 ? 11.210 11.236 -12.835 1.00 95.88 260 GLU A O 1
ATOM 2065 N N . VAL A 1 261 ? 12.658 10.030 -11.603 1.00 97.19 261 VAL A N 1
ATOM 2066 C CA . VAL A 1 261 ? 12.071 10.379 -10.308 1.00 97.19 261 VAL A CA 1
ATOM 2067 C C . VAL A 1 261 ? 12.843 11.543 -9.680 1.00 97.19 261 VAL A C 1
ATOM 2069 O O . VAL A 1 261 ? 14.075 11.585 -9.755 1.00 97.19 261 VAL A O 1
ATOM 2072 N N . ILE A 1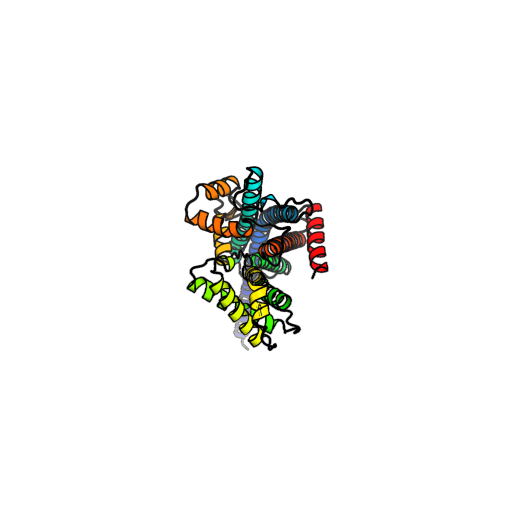 262 ? 12.125 12.495 -9.080 1.00 97.94 262 ILE A N 1
ATOM 2073 C CA . ILE A 1 262 ? 12.706 13.624 -8.340 1.00 97.94 262 ILE A CA 1
ATOM 2074 C C . ILE A 1 262 ? 13.542 13.146 -7.145 1.00 97.94 262 ILE A C 1
ATOM 2076 O O . ILE A 1 262 ? 13.307 12.080 -6.582 1.00 97.94 262 ILE A O 1
ATOM 2080 N N . GLY A 1 263 ? 14.528 13.944 -6.736 1.00 98.06 263 GLY A N 1
ATOM 2081 C CA . GLY A 1 263 ? 15.347 13.624 -5.562 1.00 98.06 263 GLY A CA 1
ATOM 2082 C C . GLY A 1 263 ? 14.647 13.941 -4.236 1.00 98.06 263 GLY A C 1
ATOM 2083 O O . GLY A 1 263 ? 13.731 14.760 -4.191 1.00 98.06 263 GLY A O 1
ATOM 2084 N N . TYR A 1 264 ? 15.152 13.376 -3.132 1.00 98.31 264 TYR A N 1
ATOM 2085 C CA . TYR A 1 264 ? 14.599 13.591 -1.783 1.00 98.31 264 TYR A CA 1
ATOM 2086 C C . TYR A 1 264 ? 14.476 15.075 -1.403 1.00 98.31 264 TYR A C 1
ATOM 2088 O O . TYR A 1 264 ? 13.446 15.479 -0.881 1.00 98.31 264 TYR A O 1
ATOM 2096 N N . LYS A 1 265 ? 15.479 15.905 -1.733 1.00 98.06 265 LYS A N 1
ATOM 2097 C CA . LYS A 1 265 ? 15.429 17.359 -1.496 1.00 98.06 265 LYS A CA 1
ATOM 2098 C C . LYS A 1 265 ? 14.182 18.001 -2.120 1.00 98.06 265 LYS A C 1
ATOM 2100 O O . LYS A 1 265 ? 13.502 18.772 -1.462 1.00 98.06 265 LYS A O 1
ATOM 2105 N N . GLN A 1 266 ? 13.883 17.662 -3.375 1.00 98.25 266 GLN A N 1
ATOM 2106 C CA . GLN A 1 266 ? 12.732 18.218 -4.093 1.00 98.25 266 GLN A CA 1
ATOM 2107 C C . GLN A 1 266 ? 11.413 17.717 -3.496 1.00 98.25 266 GLN A C 1
ATOM 2109 O O . GLN A 1 266 ? 10.461 18.479 -3.389 1.00 98.25 266 GLN A O 1
ATOM 2114 N N . PHE A 1 267 ? 11.368 16.451 -3.075 1.00 98.38 267 PHE A N 1
ATOM 2115 C CA . PHE A 1 267 ? 10.207 15.880 -2.393 1.00 98.38 267 PHE A CA 1
ATOM 2116 C C . PHE A 1 267 ? 9.938 16.554 -1.037 1.00 98.38 267 PHE A C 1
ATOM 2118 O O . PHE A 1 267 ? 8.796 16.864 -0.711 1.00 98.38 267 PHE A O 1
ATOM 2125 N N . GLU A 1 268 ? 10.985 16.823 -0.256 1.00 97.75 268 GLU A N 1
ATOM 2126 C CA . GLU A 1 268 ? 10.885 17.546 1.016 1.00 97.75 268 GLU A CA 1
ATOM 2127 C C . GLU A 1 268 ? 10.447 19.003 0.803 1.00 97.75 268 GLU A C 1
ATOM 2129 O O . GLU A 1 268 ? 9.513 19.465 1.457 1.00 97.75 268 GLU A O 1
ATOM 2134 N N . GLU A 1 269 ? 11.042 19.705 -0.168 1.00 97.81 269 GLU A N 1
ATOM 2135 C CA . GLU A 1 269 ? 10.628 21.059 -0.560 1.00 97.81 269 GLU A CA 1
ATOM 2136 C C . GLU A 1 269 ? 9.154 21.102 -0.984 1.00 97.81 269 GLU A C 1
ATOM 2138 O O . GLU A 1 269 ? 8.428 21.992 -0.552 1.00 97.81 269 GLU A O 1
ATOM 2143 N N . MET A 1 270 ? 8.690 20.120 -1.758 1.00 97.12 270 MET A N 1
ATOM 2144 C CA . MET A 1 270 ? 7.290 19.978 -2.166 1.00 97.12 270 MET A CA 1
ATOM 2145 C C . MET A 1 270 ? 6.359 19.713 -0.973 1.00 97.12 270 MET A C 1
ATOM 2147 O O . MET A 1 270 ? 5.274 20.284 -0.895 1.00 97.12 270 MET A O 1
ATOM 2151 N N . SER A 1 271 ? 6.787 18.901 -0.004 1.00 95.44 271 SER A N 1
ATOM 2152 C CA . SER A 1 271 ? 5.997 18.623 1.200 1.00 95.44 271 SER A CA 1
ATOM 2153 C C . SER A 1 271 ? 5.792 19.860 2.075 1.00 95.44 271 SER A C 1
ATOM 2155 O O . SER A 1 271 ? 4.740 19.993 2.700 1.00 95.44 271 SER A O 1
ATOM 2157 N N . VAL A 1 272 ? 6.791 20.742 2.150 1.00 94.94 272 VAL A N 1
ATOM 2158 C CA . VAL A 1 272 ? 6.768 21.915 3.038 1.00 94.94 272 VAL A CA 1
ATOM 2159 C C . VAL A 1 272 ? 6.234 23.155 2.319 1.00 94.94 272 VAL A C 1
ATOM 2161 O O . VAL A 1 272 ? 5.362 23.842 2.845 1.00 94.94 272 VAL A O 1
ATOM 2164 N N . ASN A 1 273 ? 6.740 23.423 1.116 1.00 96.62 273 ASN A N 1
ATOM 2165 C CA . ASN A 1 273 ? 6.543 24.668 0.369 1.00 96.62 273 ASN A CA 1
ATOM 2166 C C . ASN A 1 273 ? 5.853 24.465 -0.990 1.00 96.62 273 ASN A C 1
ATOM 2168 O O . ASN A 1 273 ? 5.754 25.420 -1.756 1.00 96.62 273 ASN A O 1
ATOM 2172 N N . GLY A 1 274 ? 5.431 23.243 -1.324 1.00 95.38 274 GLY A N 1
ATOM 2173 C CA . GLY A 1 274 ? 4.787 22.953 -2.602 1.00 95.38 274 GLY A CA 1
ATOM 2174 C C . GLY A 1 274 ? 3.397 23.571 -2.736 1.00 95.38 274 GLY A C 1
ATOM 2175 O O . GLY A 1 274 ? 2.774 24.013 -1.761 1.00 95.38 274 GLY A O 1
ATOM 2176 N N . GLU A 1 275 ? 2.888 23.547 -3.963 1.00 97.38 275 GLU A N 1
ATOM 2177 C CA . GLU A 1 275 ? 1.520 23.956 -4.270 1.00 97.38 275 GLU A CA 1
ATOM 2178 C C . GLU A 1 275 ? 0.506 23.136 -3.453 1.00 97.38 275 GLU A C 1
ATOM 2180 O O . GLU A 1 275 ? 0.773 22.015 -3.007 1.00 97.38 275 GLU A O 1
ATOM 2185 N N . GLU A 1 276 ? -0.682 23.696 -3.217 1.00 96.94 276 GLU A N 1
ATOM 2186 C CA . GLU A 1 276 ? -1.713 23.012 -2.422 1.00 96.94 276 GLU A CA 1
ATOM 2187 C C . GLU A 1 276 ? -2.160 21.685 -3.057 1.00 96.94 276 GLU A C 1
ATOM 2189 O O . GLU A 1 276 ? -2.473 20.732 -2.341 1.00 96.94 276 GLU A O 1
ATOM 2194 N N . GLU A 1 277 ? -2.136 21.600 -4.389 1.00 96.06 277 GLU A N 1
ATOM 2195 C CA . GLU A 1 277 ? -2.437 20.374 -5.129 1.00 96.06 277 GLU A CA 1
ATOM 2196 C C . GLU A 1 277 ? -1.410 19.267 -4.846 1.00 96.06 277 GLU A C 1
ATOM 2198 O O . GLU A 1 277 ? -1.792 18.149 -4.502 1.00 96.06 277 GLU A O 1
ATOM 2203 N N . ASP A 1 278 ? -0.115 19.578 -4.889 1.00 96.31 278 ASP A N 1
ATOM 2204 C CA . ASP A 1 278 ? 0.953 18.619 -4.590 1.00 96.31 278 ASP A CA 1
ATOM 2205 C C . ASP A 1 278 ? 0.871 18.143 -3.135 1.00 96.31 278 ASP A C 1
ATOM 2207 O O . ASP A 1 278 ? 0.887 16.941 -2.838 1.00 96.31 278 ASP A O 1
ATOM 2211 N N . ARG A 1 279 ? 0.702 19.094 -2.208 1.00 96.62 279 ARG A N 1
ATOM 2212 C CA . ARG A 1 279 ? 0.573 18.802 -0.776 1.00 96.62 279 ARG A CA 1
ATOM 2213 C C . ARG A 1 279 ? -0.662 17.960 -0.469 1.00 96.62 279 ARG A C 1
ATOM 2215 O O . ARG A 1 279 ? -0.605 17.139 0.446 1.00 96.62 279 ARG A O 1
ATOM 2222 N N . LEU A 1 280 ? -1.752 18.085 -1.227 1.00 96.88 280 LEU A N 1
ATOM 2223 C CA . LEU A 1 280 ? -2.928 17.222 -1.079 1.00 96.88 280 LEU A CA 1
ATOM 2224 C C . LEU A 1 280 ? -2.579 15.742 -1.290 1.00 96.88 280 LEU A C 1
ATOM 2226 O O . LEU A 1 280 ? -2.984 14.897 -0.486 1.00 96.88 280 LEU A O 1
ATOM 2230 N N . TRP A 1 281 ? -1.826 15.419 -2.340 1.00 97.38 281 TRP A N 1
ATOM 2231 C CA . TRP A 1 281 ? -1.424 14.042 -2.637 1.00 97.38 281 TRP A CA 1
ATOM 2232 C C . TRP A 1 281 ? -0.443 13.496 -1.601 1.00 97.38 281 TRP A C 1
ATOM 2234 O O . TRP A 1 281 ? -0.582 12.349 -1.168 1.00 97.38 281 TRP A O 1
ATOM 2244 N N . LEU A 1 282 ? 0.487 14.330 -1.131 1.00 96.75 282 LEU A N 1
ATOM 2245 C CA . LEU A 1 282 ? 1.411 13.962 -0.059 1.00 96.75 282 LEU A CA 1
ATOM 2246 C C . LEU A 1 282 ? 0.691 13.732 1.273 1.00 96.75 282 LEU A C 1
ATOM 2248 O O . LEU A 1 282 ? 0.995 12.757 1.954 1.00 96.75 282 LEU A O 1
ATOM 2252 N N . ARG A 1 283 ? -0.319 14.544 1.620 1.00 96.06 283 ARG A N 1
ATOM 2253 C CA . ARG A 1 283 ? -1.162 14.312 2.807 1.00 96.06 283 ARG A CA 1
ATOM 2254 C C . ARG A 1 283 ? -1.930 12.999 2.713 1.00 96.06 283 ARG A C 1
ATOM 2256 O O . ARG A 1 283 ? -2.008 12.281 3.702 1.00 96.06 283 ARG A O 1
ATOM 2263 N N . ARG A 1 284 ? -2.456 12.648 1.533 1.00 96.06 284 ARG A N 1
ATOM 2264 C CA . ARG A 1 284 ? -3.093 11.336 1.319 1.00 96.06 284 ARG A CA 1
ATOM 2265 C C . ARG A 1 284 ? -2.103 10.204 1.565 1.00 96.06 284 ARG A C 1
ATOM 2267 O O . ARG A 1 284 ? -2.428 9.293 2.314 1.00 96.06 284 ARG A O 1
ATOM 2274 N N . LEU A 1 285 ? -0.890 10.288 1.019 1.00 96.88 285 LEU A N 1
ATOM 2275 C CA . LEU A 1 285 ? 0.155 9.291 1.269 1.00 96.88 285 LEU A CA 1
ATOM 2276 C C . LEU A 1 285 ? 0.558 9.224 2.752 1.00 96.88 285 LEU A C 1
ATOM 2278 O O . LEU A 1 285 ? 0.774 8.135 3.275 1.00 96.88 285 LEU A O 1
ATOM 2282 N N . HIS A 1 286 ? 0.616 10.372 3.432 1.00 96.19 286 HIS A N 1
ATOM 2283 C CA . HIS A 1 286 ? 0.961 10.477 4.851 1.00 96.19 286 HIS A CA 1
ATOM 2284 C C . HIS A 1 286 ? 0.030 9.645 5.740 1.00 96.19 286 HIS A C 1
ATOM 2286 O O . HIS A 1 286 ? 0.503 9.019 6.683 1.00 96.19 286 HIS A O 1
ATOM 2292 N N . THR A 1 287 ? -1.264 9.548 5.404 1.00 94.88 287 THR A N 1
ATOM 2293 C CA . THR A 1 287 ? -2.243 8.769 6.193 1.00 94.88 287 THR A CA 1
ATOM 2294 C C . THR A 1 287 ? -1.848 7.304 6.412 1.00 94.88 287 THR A C 1
ATOM 2296 O O . THR A 1 287 ? -2.237 6.720 7.424 1.00 94.88 287 THR A O 1
ATOM 2299 N N . VAL A 1 288 ? -1.035 6.728 5.515 1.00 94.94 288 VAL A N 1
ATOM 2300 C CA . VAL A 1 288 ? -0.541 5.343 5.607 1.00 94.94 288 VAL A CA 1
ATOM 2301 C C . VAL A 1 288 ? 0.365 5.138 6.822 1.00 94.94 288 VAL A C 1
ATOM 2303 O O . VAL A 1 288 ? 0.401 4.045 7.377 1.00 94.94 288 VAL A O 1
ATOM 2306 N N . VAL A 1 289 ? 1.099 6.172 7.239 1.00 94.94 289 VAL A N 1
ATOM 2307 C CA . VAL A 1 289 ? 2.117 6.070 8.298 1.00 94.94 289 VAL A CA 1
ATOM 2308 C C . VAL A 1 289 ? 1.882 7.027 9.470 1.00 94.94 289 VAL A C 1
ATOM 2310 O O . VAL A 1 289 ? 2.617 6.963 10.448 1.00 94.94 289 VAL A O 1
ATOM 2313 N N . ASP A 1 290 ? 0.887 7.910 9.366 1.00 94.12 290 ASP A N 1
ATOM 2314 C CA . ASP A 1 290 ? 0.561 8.929 10.366 1.00 94.12 290 ASP A CA 1
ATOM 2315 C C . ASP A 1 290 ? 0.109 8.316 11.693 1.00 94.12 290 ASP A C 1
ATOM 2317 O O . ASP A 1 290 ? -0.902 7.609 11.726 1.00 94.12 290 ASP A O 1
ATOM 2321 N N . ASP A 1 291 ? 0.811 8.616 12.787 1.00 94.94 291 ASP A N 1
ATOM 2322 C CA . ASP A 1 291 ? 0.482 8.121 14.126 1.00 94.94 291 ASP A CA 1
ATOM 2323 C C . ASP A 1 291 ? 0.166 6.610 14.119 1.00 94.94 291 ASP A C 1
ATOM 2325 O O . ASP A 1 291 ? -0.911 6.160 14.516 1.00 94.94 291 ASP A O 1
ATOM 2329 N N . LEU A 1 292 ? 1.073 5.828 13.536 1.00 94.56 292 LEU A N 1
ATOM 2330 C CA . LEU A 1 292 ? 0.962 4.384 13.400 1.00 94.56 292 LEU A CA 1
ATOM 2331 C C . LEU A 1 292 ? 1.813 3.681 14.457 1.00 94.56 292 LEU A C 1
ATOM 2333 O O . LEU A 1 292 ? 3.045 3.702 14.412 1.00 94.56 292 LEU A O 1
ATOM 2337 N N . ASP A 1 293 ? 1.144 2.977 15.365 1.00 94.38 293 ASP A N 1
ATOM 2338 C CA . ASP A 1 293 ? 1.795 2.064 16.298 1.00 94.38 293 ASP A CA 1
ATOM 2339 C C . ASP A 1 293 ? 1.872 0.650 15.713 1.00 94.38 293 ASP A C 1
ATOM 2341 O O . ASP A 1 293 ? 0.952 -0.152 15.847 1.00 94.38 293 ASP A O 1
ATOM 2345 N N . VAL A 1 294 ? 2.998 0.325 15.079 1.00 93.19 294 VAL A N 1
ATOM 2346 C CA . VAL A 1 294 ? 3.224 -0.994 14.458 1.00 93.19 294 VAL A CA 1
ATOM 2347 C C . VAL A 1 294 ? 3.328 -2.152 15.454 1.00 93.19 294 VAL A C 1
ATOM 2349 O O . VAL A 1 294 ? 3.160 -3.306 15.057 1.00 93.19 294 VAL A O 1
ATOM 2352 N N . GLY A 1 295 ? 3.596 -1.858 16.731 1.00 91.62 295 GLY A N 1
ATOM 2353 C CA . GLY A 1 295 ? 3.553 -2.833 17.825 1.00 91.62 295 GLY A CA 1
ATOM 2354 C C . GLY A 1 295 ? 2.171 -2.953 18.473 1.00 91.62 295 GLY A C 1
ATOM 2355 O O . GLY A 1 295 ? 1.987 -3.792 19.356 1.00 91.62 295 GLY A O 1
ATOM 2356 N N . GLY A 1 296 ? 1.221 -2.119 18.049 1.00 91.19 296 GLY A N 1
ATOM 2357 C CA . GLY A 1 296 ? -0.115 -2.024 18.609 1.00 91.19 296 GLY A CA 1
ATOM 2358 C C . GLY A 1 296 ? -1.067 -3.135 18.161 1.00 91.19 296 GLY A C 1
ATOM 2359 O O . GLY A 1 296 ? -0.715 -4.119 17.507 1.00 91.19 296 GLY A O 1
ATOM 2360 N N . ASP A 1 297 ? -2.330 -2.961 18.537 1.00 90.38 297 ASP A N 1
ATOM 2361 C CA . ASP A 1 297 ? -3.405 -3.898 18.233 1.00 90.38 297 ASP A CA 1
ATOM 2362 C C . ASP A 1 297 ? -3.821 -3.808 16.752 1.00 90.38 297 ASP A C 1
ATOM 2364 O O . ASP A 1 297 ? -4.542 -2.894 16.342 1.00 90.38 297 ASP A O 1
ATOM 2368 N N . ARG A 1 298 ? -3.421 -4.805 15.952 1.00 90.19 298 ARG A N 1
ATOM 2369 C CA . ARG A 1 298 ? -3.794 -4.947 14.527 1.00 90.19 298 ARG A CA 1
ATOM 2370 C C . ARG A 1 298 ? -5.305 -5.007 14.289 1.00 90.19 298 ARG A C 1
ATOM 2372 O O . ARG A 1 298 ? -5.762 -4.809 13.164 1.00 90.19 298 ARG A O 1
ATOM 2379 N N . THR A 1 299 ? -6.109 -5.288 15.314 1.00 87.12 299 THR A N 1
ATOM 2380 C CA . THR A 1 299 ? -7.574 -5.257 15.194 1.00 87.12 299 THR A CA 1
ATOM 2381 C C . THR A 1 299 ? -8.147 -3.842 15.229 1.00 87.12 299 THR A C 1
ATOM 2383 O O . THR A 1 299 ? -9.290 -3.657 14.819 1.00 87.12 299 THR A O 1
ATOM 2386 N N . ARG A 1 300 ? -7.356 -2.851 15.661 1.00 89.62 300 ARG A N 1
ATOM 2387 C CA . ARG A 1 300 ? -7.740 -1.433 15.761 1.00 89.62 300 ARG A CA 1
ATOM 2388 C C . ARG A 1 300 ? -7.104 -0.554 14.692 1.00 89.62 300 ARG A C 1
ATOM 2390 O O . ARG A 1 300 ? -7.617 0.526 14.417 1.00 89.62 300 ARG A O 1
ATOM 2397 N N . ASP A 1 301 ? -6.012 -1.004 14.085 1.00 93.06 301 ASP A N 1
ATOM 2398 C CA . ASP A 1 301 ? -5.327 -0.268 13.027 1.00 93.06 301 ASP A CA 1
ATOM 2399 C C . ASP A 1 301 ? -4.941 -1.200 11.874 1.00 93.06 301 ASP A C 1
ATOM 2401 O O . ASP A 1 301 ? -3.970 -1.959 11.941 1.00 93.06 301 ASP A O 1
ATOM 2405 N N . ALA A 1 302 ? -5.723 -1.146 10.795 1.00 93.19 302 ALA A N 1
ATOM 2406 C CA . ALA A 1 302 ? -5.509 -1.980 9.618 1.00 93.19 302 ALA A CA 1
ATOM 2407 C C . ALA A 1 302 ? -4.246 -1.587 8.838 1.00 93.19 302 ALA A C 1
ATOM 2409 O O . ALA A 1 302 ? -3.723 -2.383 8.055 1.00 93.19 302 ALA A O 1
ATOM 2410 N N . ARG A 1 303 ? -3.716 -0.381 9.067 1.00 94.44 303 ARG A N 1
ATOM 2411 C CA . ARG A 1 303 ? -2.540 0.135 8.358 1.00 94.44 303 ARG A CA 1
ATOM 2412 C C . ARG A 1 303 ? -1.271 -0.636 8.722 1.00 94.44 303 ARG A C 1
ATOM 2414 O O . ARG A 1 303 ? -0.340 -0.683 7.923 1.00 94.44 303 ARG A O 1
ATOM 2421 N N . ILE A 1 304 ? -1.246 -1.299 9.884 1.00 94.69 304 ILE A N 1
ATOM 2422 C CA . ILE A 1 304 ? -0.145 -2.188 10.287 1.00 94.69 304 ILE A CA 1
ATOM 2423 C C . ILE A 1 304 ? -0.021 -3.348 9.293 1.00 94.69 304 ILE A C 1
ATOM 2425 O O . ILE A 1 304 ? 1.060 -3.602 8.759 1.00 94.69 304 ILE A O 1
ATOM 2429 N N . ASP A 1 305 ? -1.135 -4.023 9.004 1.00 93.38 305 ASP A N 1
ATOM 2430 C CA . ASP A 1 305 ? -1.149 -5.114 8.029 1.00 93.38 305 ASP A CA 1
ATOM 2431 C C . ASP A 1 305 ? -0.992 -4.592 6.606 1.00 93.38 305 ASP A C 1
ATOM 2433 O O . ASP A 1 305 ? -0.296 -5.211 5.810 1.00 93.38 305 ASP A O 1
ATOM 2437 N N . GLN A 1 306 ? -1.541 -3.416 6.298 1.00 94.81 306 GLN A N 1
ATOM 2438 C CA . GLN A 1 306 ? -1.313 -2.752 5.017 1.00 94.81 306 GLN A CA 1
ATOM 2439 C C . GLN A 1 306 ? 0.187 -2.542 4.748 1.00 94.81 306 GLN A C 1
ATOM 2441 O O . GLN A 1 306 ? 0.688 -2.934 3.694 1.00 94.81 306 GLN A O 1
ATOM 2446 N N . LEU A 1 307 ? 0.937 -1.975 5.701 1.00 95.69 307 LEU A N 1
ATOM 2447 C CA . LEU A 1 307 ? 2.388 -1.795 5.579 1.00 95.69 307 LEU A CA 1
ATOM 2448 C C . LEU A 1 307 ? 3.136 -3.128 5.504 1.00 95.69 307 LEU A C 1
ATOM 2450 O O . LEU A 1 307 ? 4.144 -3.219 4.796 1.00 95.69 307 LEU A O 1
ATOM 2454 N N . TRP A 1 308 ? 2.653 -4.159 6.199 1.00 95.62 308 TRP A N 1
ATOM 2455 C CA . TRP A 1 308 ? 3.225 -5.501 6.123 1.00 95.62 308 TRP A CA 1
ATOM 2456 C C . TRP A 1 308 ? 3.023 -6.115 4.733 1.00 95.62 308 TRP A C 1
ATOM 2458 O O . TRP A 1 308 ? 3.972 -6.606 4.123 1.00 95.62 308 TRP A O 1
ATOM 2468 N N . GLU A 1 309 ? 1.830 -5.998 4.160 1.00 95.62 309 GLU A N 1
ATOM 2469 C CA . GLU A 1 309 ? 1.555 -6.453 2.797 1.00 95.62 309 GLU A CA 1
ATOM 2470 C C . GLU A 1 309 ? 2.339 -5.647 1.757 1.00 95.62 309 GLU A C 1
ATOM 2472 O O . GLU A 1 309 ? 2.847 -6.220 0.791 1.00 95.62 309 GLU A O 1
ATOM 2477 N N . ILE A 1 310 ? 2.542 -4.342 1.969 1.00 97.44 310 ILE A N 1
ATOM 2478 C CA . ILE A 1 310 ? 3.437 -3.528 1.133 1.00 97.44 310 ILE A CA 1
ATOM 2479 C C . ILE A 1 310 ? 4.878 -4.044 1.242 1.00 97.44 310 ILE A C 1
ATOM 2481 O O . ILE A 1 310 ? 5.567 -4.148 0.223 1.00 97.44 310 ILE A O 1
ATOM 2485 N N . HIS A 1 311 ? 5.343 -4.413 2.439 1.00 98.00 311 HIS A N 1
ATOM 2486 C CA . HIS A 1 311 ? 6.668 -5.003 2.644 1.00 98.00 311 HIS A CA 1
ATOM 2487 C C . HIS A 1 311 ? 6.830 -6.311 1.856 1.00 98.00 311 HIS A C 1
ATOM 2489 O O . HIS A 1 311 ? 7.780 -6.450 1.076 1.00 98.00 311 HIS A O 1
ATOM 2495 N N . LEU A 1 312 ? 5.871 -7.232 1.979 1.00 98.00 312 LEU A N 1
ATOM 2496 C CA . LEU A 1 312 ? 5.875 -8.508 1.260 1.00 98.00 312 LEU A CA 1
ATOM 2497 C C . LEU A 1 312 ? 5.754 -8.322 -0.254 1.00 98.00 312 LEU A C 1
ATOM 2499 O O . LEU A 1 312 ? 6.477 -8.958 -1.023 1.00 98.00 312 LEU A O 1
ATOM 2503 N N . ALA A 1 313 ? 4.887 -7.424 -0.713 1.00 98.12 313 ALA A N 1
ATOM 2504 C CA . ALA A 1 313 ? 4.742 -7.135 -2.131 1.00 98.12 313 ALA A CA 1
ATOM 2505 C C . ALA A 1 313 ? 6.005 -6.490 -2.720 1.00 98.12 313 ALA A C 1
ATOM 2507 O O . ALA A 1 313 ? 6.419 -6.840 -3.826 1.00 98.12 313 ALA A O 1
ATOM 2508 N N . THR A 1 314 ? 6.684 -5.625 -1.963 1.00 98.62 314 THR A N 1
ATOM 2509 C CA . THR A 1 314 ? 7.997 -5.082 -2.347 1.00 98.62 314 THR A CA 1
ATOM 2510 C C . THR A 1 314 ? 9.031 -6.204 -2.477 1.00 98.62 314 THR A C 1
ATOM 2512 O O . THR A 1 314 ? 9.787 -6.243 -3.449 1.00 98.62 314 THR A O 1
ATOM 2515 N N . ALA A 1 315 ? 9.028 -7.169 -1.553 1.00 98.56 315 ALA A N 1
ATOM 2516 C CA . ALA A 1 315 ? 9.885 -8.351 -1.625 1.00 98.56 315 ALA A CA 1
ATOM 2517 C C . ALA A 1 315 ? 9.607 -9.185 -2.897 1.00 98.56 315 ALA A C 1
ATOM 2519 O O . ALA A 1 315 ? 10.547 -9.590 -3.584 1.00 98.56 315 ALA A O 1
ATOM 2520 N N . ARG A 1 316 ? 8.332 -9.358 -3.284 1.00 98.19 316 ARG A N 1
ATOM 2521 C CA . ARG A 1 316 ? 7.934 -10.021 -4.545 1.00 98.19 316 ARG A CA 1
ATOM 2522 C C . ARG A 1 316 ? 8.431 -9.272 -5.786 1.00 98.19 316 ARG A C 1
ATOM 2524 O O . ARG A 1 316 ? 8.863 -9.921 -6.736 1.00 98.19 316 ARG A O 1
ATOM 2531 N N . ILE A 1 317 ? 8.428 -7.934 -5.783 1.00 97.81 317 ILE A N 1
ATOM 2532 C CA . ILE A 1 317 ? 8.997 -7.128 -6.882 1.00 97.81 317 ILE A CA 1
ATOM 2533 C C . ILE A 1 317 ? 10.496 -7.413 -7.024 1.00 97.81 317 ILE A C 1
ATOM 2535 O O . ILE A 1 317 ? 10.964 -7.712 -8.124 1.00 97.81 317 ILE A O 1
ATOM 2539 N N . ILE A 1 318 ? 11.245 -7.365 -5.919 1.00 97.81 318 ILE A N 1
ATOM 2540 C CA . ILE A 1 318 ? 12.690 -7.642 -5.913 1.00 97.81 318 ILE A CA 1
ATOM 2541 C C . ILE A 1 318 ? 12.962 -9.064 -6.417 1.00 97.81 318 ILE A C 1
ATOM 2543 O O . ILE A 1 318 ? 13.836 -9.259 -7.263 1.00 97.81 318 ILE A O 1
ATOM 2547 N N . GLU A 1 319 ? 12.197 -10.053 -5.949 1.00 96.94 319 GLU A N 1
ATOM 2548 C CA . GLU A 1 319 ? 12.340 -11.444 -6.379 1.00 96.94 319 GLU A CA 1
ATOM 2549 C C . GLU A 1 319 ? 12.065 -11.612 -7.884 1.00 96.94 319 GLU A C 1
ATOM 2551 O O . GLU A 1 319 ? 12.846 -12.259 -8.591 1.00 96.94 319 GLU A O 1
ATOM 2556 N N . ALA A 1 320 ? 10.993 -10.999 -8.394 1.00 94.56 320 ALA A N 1
ATOM 2557 C CA . ALA A 1 320 ? 10.637 -11.044 -9.808 1.00 94.56 320 ALA A CA 1
ATOM 2558 C C . ALA A 1 320 ? 11.724 -10.406 -10.688 1.00 94.56 320 ALA A C 1
ATOM 2560 O O . ALA A 1 320 ? 12.126 -11.000 -11.692 1.00 94.56 320 ALA A O 1
ATOM 2561 N N . LEU A 1 321 ? 12.247 -9.242 -10.288 1.00 93.88 321 LEU A N 1
ATOM 2562 C CA . LEU A 1 321 ? 13.328 -8.546 -10.992 1.00 93.88 321 LEU A CA 1
ATOM 2563 C C . LEU A 1 321 ? 14.635 -9.349 -10.965 1.00 93.88 321 LEU A C 1
ATOM 2565 O O . LEU A 1 321 ? 15.296 -9.470 -11.996 1.00 93.88 321 LEU A O 1
ATOM 2569 N N . HIS A 1 322 ? 14.982 -9.947 -9.823 1.00 93.94 322 HIS A N 1
ATOM 2570 C CA . HIS A 1 322 ? 16.170 -10.789 -9.700 1.00 93.94 322 HIS A CA 1
ATOM 2571 C C . HIS A 1 322 ? 16.078 -12.035 -10.590 1.00 93.94 322 HIS A C 1
ATOM 2573 O O . HIS A 1 322 ? 17.009 -12.332 -11.335 1.00 93.94 322 HIS A O 1
ATOM 2579 N N . LYS A 1 323 ? 14.939 -12.742 -10.578 1.00 91.88 323 LYS A N 1
ATOM 2580 C CA . LYS A 1 323 ? 14.716 -13.939 -11.411 1.00 91.88 323 LYS A CA 1
ATOM 2581 C C . LYS A 1 323 ? 14.667 -13.621 -12.910 1.00 91.88 323 LYS A C 1
ATOM 2583 O O . LYS A 1 323 ? 14.956 -14.498 -13.720 1.00 91.88 323 LYS A O 1
ATOM 2588 N N . ALA A 1 324 ? 14.291 -12.400 -13.287 1.00 87.75 324 ALA A N 1
ATOM 2589 C CA . ALA A 1 324 ? 14.204 -11.980 -14.682 1.00 87.75 324 ALA A CA 1
ATOM 2590 C C . ALA A 1 324 ? 15.565 -11.862 -15.381 1.00 87.75 324 ALA A C 1
ATOM 2592 O O . ALA A 1 324 ? 15.660 -12.154 -16.573 1.00 87.75 324 ALA A O 1
ATOM 2593 N N . ASP A 1 325 ? 16.596 -11.421 -14.656 1.00 84.69 325 ASP A N 1
ATOM 2594 C CA . ASP A 1 325 ? 17.952 -11.240 -15.182 1.00 84.69 325 ASP A CA 1
ATOM 2595 C C . ASP A 1 325 ? 18.991 -11.414 -14.062 1.00 84.69 325 ASP A C 1
ATOM 2597 O O . ASP A 1 325 ? 19.691 -10.482 -13.665 1.00 84.69 325 ASP A O 1
ATOM 2601 N N . ALA A 1 326 ? 19.073 -12.631 -13.516 1.00 78.25 326 ALA A N 1
ATOM 2602 C CA . ALA A 1 326 ? 19.935 -12.930 -12.370 1.00 78.25 326 ALA A CA 1
ATOM 2603 C C . ALA A 1 326 ? 21.415 -12.606 -12.637 1.00 78.25 326 ALA A C 1
ATOM 2605 O O . ALA A 1 326 ? 22.130 -12.201 -11.725 1.00 78.25 326 ALA A O 1
ATOM 2606 N N . ALA A 1 327 ? 21.862 -12.731 -13.892 1.00 77.62 327 ALA A N 1
ATOM 2607 C CA . ALA A 1 327 ? 23.239 -12.456 -14.294 1.00 77.62 327 ALA A CA 1
ATOM 2608 C C . ALA A 1 327 ? 23.592 -10.958 -14.280 1.00 77.62 327 ALA A C 1
ATOM 2610 O O . ALA A 1 327 ? 24.755 -10.615 -14.080 1.00 77.62 327 ALA A O 1
ATOM 2611 N N . ARG A 1 328 ? 22.617 -10.065 -14.504 1.00 80.06 328 ARG A N 1
ATOM 2612 C CA . ARG A 1 328 ? 22.827 -8.602 -14.528 1.00 80.06 328 ARG A CA 1
ATOM 2613 C C . ARG A 1 328 ? 22.189 -7.868 -13.349 1.00 80.06 328 ARG A C 1
ATOM 2615 O O . ARG A 1 328 ? 22.333 -6.652 -13.232 1.00 80.06 328 ARG A O 1
ATOM 2622 N N . SER A 1 329 ? 21.483 -8.588 -12.483 1.00 84.81 329 SER A N 1
ATOM 2623 C CA . SER A 1 329 ? 20.831 -8.050 -11.295 1.00 84.81 329 SER A CA 1
ATOM 2624 C C . SER A 1 329 ? 21.836 -7.343 -10.380 1.00 84.81 329 SER A C 1
ATOM 2626 O O . SER A 1 329 ? 22.765 -7.962 -9.870 1.00 84.81 329 SER A O 1
ATOM 2628 N N . ARG A 1 330 ? 21.589 -6.062 -10.086 1.00 90.12 330 ARG A N 1
ATOM 2629 C CA . ARG A 1 330 ? 22.350 -5.288 -9.085 1.00 90.12 330 ARG A CA 1
ATOM 2630 C C . ARG A 1 330 ? 21.865 -5.493 -7.646 1.00 90.12 330 ARG A C 1
ATOM 2632 O O . ARG A 1 330 ? 22.411 -4.898 -6.721 1.00 90.12 330 ARG A O 1
ATOM 2639 N N . ILE A 1 331 ? 20.838 -6.319 -7.448 1.00 95.25 331 ILE A N 1
ATOM 2640 C CA . ILE A 1 331 ? 20.323 -6.666 -6.122 1.00 95.25 331 ILE A CA 1
ATOM 2641 C C . ILE A 1 331 ? 21.372 -7.519 -5.403 1.00 95.25 331 ILE A C 1
ATOM 2643 O O . ILE A 1 331 ? 21.794 -8.557 -5.915 1.00 95.25 331 ILE A O 1
ATOM 2647 N N . SER A 1 332 ? 21.794 -7.077 -4.217 1.00 96.62 332 SER A N 1
ATOM 2648 C CA . SER A 1 332 ? 22.832 -7.769 -3.451 1.00 96.62 332 SER A CA 1
ATOM 2649 C C . SER A 1 332 ? 22.380 -9.171 -3.003 1.00 96.62 332 SER A C 1
ATOM 2651 O O . SER A 1 332 ? 21.202 -9.359 -2.682 1.00 96.62 332 SER A O 1
ATOM 2653 N N . PRO A 1 333 ? 23.298 -10.148 -2.863 1.00 96.69 333 PRO A N 1
ATOM 2654 C CA . PRO A 1 333 ? 22.958 -11.464 -2.317 1.00 96.69 333 PRO A CA 1
ATOM 2655 C C . PRO A 1 333 ? 22.351 -11.406 -0.907 1.00 96.69 333 PRO A C 1
ATOM 2657 O O . PRO A 1 333 ? 21.518 -12.238 -0.561 1.00 96.69 333 PRO A O 1
ATOM 2660 N N . ALA A 1 334 ? 22.747 -10.421 -0.092 1.00 97.81 334 ALA A N 1
ATOM 2661 C CA . ALA A 1 334 ? 22.169 -10.204 1.233 1.00 97.81 334 ALA A CA 1
ATOM 2662 C C . ALA A 1 334 ? 20.695 -9.777 1.145 1.00 97.81 334 ALA A C 1
ATOM 2664 O O . ALA A 1 334 ? 19.865 -10.312 1.876 1.00 97.81 334 ALA A O 1
ATOM 2665 N N . THR A 1 335 ? 20.362 -8.882 0.209 1.00 98.06 335 THR A N 1
ATOM 2666 C CA . THR A 1 335 ? 18.974 -8.487 -0.073 1.00 98.06 335 THR A CA 1
ATOM 2667 C C . THR A 1 335 ? 18.149 -9.679 -0.555 1.00 98.06 335 THR A C 1
ATOM 2669 O O . THR A 1 335 ? 17.035 -9.866 -0.082 1.00 98.06 335 THR A O 1
ATOM 2672 N N . VAL A 1 336 ? 18.685 -10.517 -1.452 1.00 97.81 336 VAL A N 1
ATOM 2673 C CA . VAL A 1 336 ? 1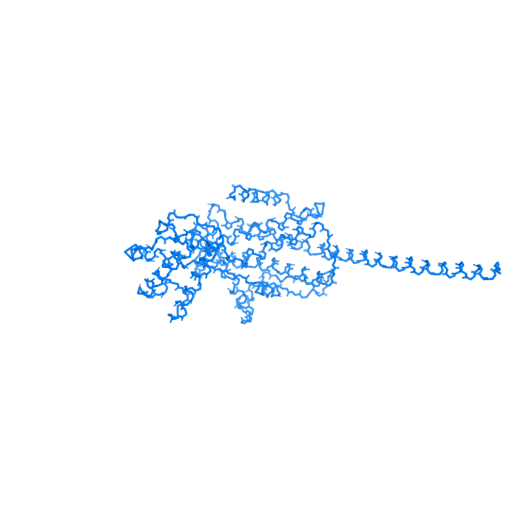7.962 -11.702 -1.950 1.00 97.81 336 VAL A CA 1
ATOM 2674 C C . VAL A 1 336 ? 17.627 -12.670 -0.813 1.00 97.81 336 VAL A C 1
ATOM 2676 O O . VAL A 1 336 ? 16.483 -13.105 -0.714 1.00 97.81 336 VAL A O 1
ATOM 2679 N N . ARG A 1 337 ? 18.586 -12.964 0.078 1.00 98.19 337 ARG A N 1
ATOM 2680 C CA . ARG A 1 337 ? 18.334 -13.815 1.255 1.00 98.19 337 ARG A CA 1
ATOM 2681 C C . ARG A 1 337 ? 17.270 -13.219 2.172 1.00 98.19 337 ARG A C 1
ATOM 2683 O O . ARG A 1 337 ? 16.318 -13.903 2.519 1.00 98.19 337 ARG A O 1
ATOM 2690 N N . ALA A 1 338 ? 17.390 -11.930 2.486 1.00 98.06 338 ALA A N 1
ATOM 2691 C CA . ALA A 1 338 ? 16.417 -11.212 3.303 1.00 98.06 338 ALA A CA 1
ATOM 2692 C C . ALA A 1 338 ? 14.993 -11.258 2.720 1.00 98.06 338 ALA A C 1
ATOM 2694 O O . ALA A 1 338 ? 14.025 -11.434 3.455 1.00 98.06 338 ALA A O 1
ATOM 2695 N N . VAL A 1 339 ? 14.863 -11.106 1.400 1.00 98.12 339 VAL A N 1
ATOM 2696 C CA . VAL A 1 339 ? 13.585 -11.216 0.682 1.00 98.12 339 VAL A CA 1
ATOM 2697 C C . VAL A 1 339 ? 13.012 -12.627 0.795 1.00 98.12 339 VAL A C 1
ATOM 2699 O O . VAL A 1 339 ? 11.831 -12.783 1.088 1.00 98.12 339 VAL A O 1
ATOM 2702 N N . GLN A 1 340 ? 13.840 -13.654 0.600 1.00 98.00 340 GLN A N 1
ATOM 2703 C CA . GLN A 1 340 ? 13.414 -15.050 0.719 1.00 98.00 340 GLN A CA 1
ATOM 2704 C C . GLN A 1 340 ? 12.963 -15.393 2.142 1.00 98.00 340 GLN A C 1
ATOM 2706 O O . GLN A 1 340 ? 11.939 -16.049 2.303 1.00 98.00 340 GLN A O 1
ATOM 2711 N N . GLU A 1 341 ? 13.677 -14.911 3.162 1.00 97.38 341 GLU A N 1
ATOM 2712 C CA . GLU A 1 341 ? 13.294 -15.049 4.572 1.00 97.38 341 GLU A CA 1
ATOM 2713 C C . GLU A 1 341 ? 11.923 -14.416 4.843 1.00 97.38 341 GLU A C 1
ATOM 2715 O O . GLU A 1 341 ? 11.045 -15.076 5.395 1.00 97.38 341 GLU A O 1
ATOM 2720 N N . ALA A 1 342 ? 11.704 -13.170 4.407 1.00 96.75 342 ALA A N 1
ATOM 2721 C CA . ALA A 1 342 ? 10.434 -12.470 4.604 1.00 96.75 342 ALA A CA 1
ATOM 2722 C C . ALA A 1 342 ? 9.255 -13.197 3.932 1.00 96.75 342 ALA A C 1
ATOM 2724 O O . ALA A 1 342 ? 8.199 -13.377 4.539 1.00 96.75 342 ALA A O 1
ATOM 2725 N N . LEU A 1 343 ? 9.443 -13.668 2.694 1.00 97.44 343 LEU A N 1
ATOM 2726 C CA . LEU A 1 343 ? 8.417 -14.414 1.962 1.00 97.44 343 LEU A CA 1
ATOM 2727 C C . LEU A 1 343 ? 8.143 -15.796 2.577 1.00 97.44 343 LEU A C 1
ATOM 2729 O O . LEU A 1 343 ? 6.992 -16.229 2.602 1.00 97.44 343 LEU A O 1
ATOM 2733 N N . ALA A 1 344 ? 9.170 -16.476 3.094 1.00 96.88 344 ALA A N 1
ATOM 2734 C CA . ALA A 1 344 ? 9.015 -17.760 3.776 1.00 96.88 344 ALA A CA 1
ATOM 2735 C C . ALA A 1 344 ? 8.269 -17.618 5.111 1.00 96.88 344 ALA A C 1
ATOM 2737 O O . ALA A 1 344 ? 7.394 -18.429 5.406 1.00 96.88 344 ALA A O 1
ATOM 2738 N N . LEU A 1 345 ? 8.566 -16.570 5.888 1.00 94.56 345 LEU A N 1
ATOM 2739 C CA . LEU A 1 345 ? 7.849 -16.263 7.129 1.00 94.56 345 LEU A CA 1
ATOM 2740 C C . LEU A 1 345 ? 6.362 -16.002 6.871 1.00 94.56 345 LEU A C 1
ATOM 2742 O O . LEU A 1 345 ? 5.519 -16.518 7.599 1.00 94.56 345 LEU A O 1
ATOM 2746 N N . ALA A 1 346 ? 6.035 -15.259 5.811 1.00 93.81 346 ALA A N 1
ATOM 2747 C CA . ALA A 1 346 ? 4.647 -15.015 5.427 1.00 93.81 346 ALA A CA 1
ATOM 2748 C C . ALA A 1 346 ? 3.909 -16.311 5.052 1.00 93.81 346 ALA A C 1
ATOM 2750 O O . ALA A 1 346 ? 2.787 -16.521 5.497 1.00 93.81 346 ALA A O 1
ATOM 2751 N N . ALA A 1 347 ? 4.554 -17.200 4.290 1.00 93.25 347 ALA A N 1
ATOM 2752 C CA . ALA A 1 347 ? 3.970 -18.480 3.886 1.00 93.25 347 ALA A CA 1
ATOM 2753 C C . ALA A 1 347 ? 3.778 -19.471 5.049 1.00 93.25 347 ALA A C 1
ATOM 2755 O O . ALA A 1 347 ? 2.967 -20.382 4.940 1.00 93.25 347 ALA A O 1
ATOM 2756 N N . ALA A 1 348 ? 4.534 -19.323 6.141 1.00 91.38 348 ALA A N 1
ATOM 2757 C CA . ALA A 1 348 ? 4.379 -20.144 7.342 1.00 91.38 348 ALA A CA 1
ATOM 2758 C C . ALA A 1 348 ? 3.279 -19.630 8.290 1.00 91.38 348 ALA A C 1
ATOM 2760 O O . ALA A 1 348 ? 2.832 -20.380 9.155 1.00 91.38 348 ALA A O 1
ATOM 2761 N N . GLY A 1 349 ? 2.894 -18.353 8.168 1.00 79.75 349 GLY A N 1
ATOM 2762 C CA . GLY A 1 349 ? 1.870 -17.711 8.999 1.00 79.75 349 GLY A CA 1
ATOM 2763 C C . GLY A 1 349 ? 0.470 -17.655 8.378 1.00 79.75 349 GLY A C 1
ATOM 2764 O O . GLY A 1 349 ? -0.477 -17.337 9.094 1.00 79.75 349 GLY A O 1
ATOM 2765 N N . SER A 1 350 ? 0.346 -17.930 7.075 1.00 59.56 350 SER A N 1
ATOM 2766 C CA . SER A 1 350 ? -0.924 -18.124 6.355 1.00 59.56 350 SER A CA 1
ATOM 2767 C C . SER A 1 350 ? -1.412 -19.559 6.475 1.00 59.56 350 SER A C 1
ATOM 2769 O O . SER A 1 350 ? -2.629 -19.749 6.681 1.00 59.56 350 SER A O 1
#

Nearest PDB structures (foldseek):
  6que-assembly1_B  TM=1.693E-01  e=7.876E-01  Ovis aries
  7zdv-assembly1_C  TM=1.342E-01  e=1.247E+00  Escherichia coli K-12

pLDDT: mean 92.46, std 7.74, range [53.75, 98.75]

Secondary structure (DSSP, 8-state):
--HHHHHHHHHHHHHHHHHHHHHHHHHHHHHHHHHHHHHHHHHHHHHHHHHHHHHHHHHHHHHT-TTTGGGGG-SSS-SSHHHHHHHHHHHHHHHHHHHHHHHHHHHHHTS-----HHHHHHHHHHHHHHHHHH--HHHHHHHHHHHHHHTT------HHHHHHHHHHHHHHHHHHHHHTT-SSGGGS-HHHHHHHHHHHHHHHHHHHT-PPPPHHHHHHHHHHHHHHH--B-----HHHHHHHHHHTEEE-SSSS-SEEEPPHHHHHHHHHHS-HHHHHHHHHHHTTTTT--TTS-TTTBTHHHHHHHHHHHHHHHHHHHHHHSTTT--S-HHHHHHHHHHHHHHHHH-

Solvent-accessible surface area (backbone atoms only — not comparable to full-atom values): 18880 Å² total; per-residue (Å²): 131,60,69,68,62,54,52,51,52,52,51,53,52,51,53,52,49,50,52,53,51,50,52,52,49,52,54,50,48,54,50,48,54,51,51,50,49,50,51,52,55,44,60,69,44,48,55,61,40,44,52,39,30,50,55,36,33,55,53,44,50,42,40,71,34,90,89,55,64,28,57,47,28,39,53,92,63,54,90,42,74,64,25,44,48,53,43,54,53,48,52,49,34,55,33,49,40,37,16,43,53,45,48,46,52,60,60,46,67,81,49,81,86,82,81,49,74,58,58,50,48,35,50,53,19,52,47,44,31,57,41,34,40,40,68,58,70,68,52,33,37,45,35,44,52,51,48,34,60,75,69,64,54,91,70,88,71,54,72,68,48,40,46,53,39,14,54,51,44,52,53,51,51,53,49,53,28,60,78,69,74,34,95,47,55,81,69,45,53,77,66,53,40,45,52,50,48,49,53,45,42,52,51,46,18,63,60,67,72,47,79,73,68,56,67,68,58,50,63,75,40,31,71,61,52,38,46,40,70,43,44,42,75,46,71,42,43,71,69,53,44,49,50,41,6,52,70,37,44,42,76,41,92,79,67,103,44,65,62,40,71,67,53,70,70,57,53,53,46,34,66,76,71,38,55,72,71,58,32,50,49,51,54,60,58,43,50,51,48,57,46,35,60,71,89,52,64,61,75,40,30,49,35,49,56,31,53,49,41,34,33,52,19,30,33,41,36,44,51,30,55,34,72,63,39,62,93,75,43,86,72,50,73,68,55,54,51,53,35,51,51,56,54,50,53,51,66,73,74,109

Radius of gyration: 27.43 Å; Cα contacts (8 Å, |Δi|>4): 365; chains: 1; bounding box: 54×51×103 Å

Foldseek 3Di:
DDPVVVVVVVVVVVVVVCVVVVVVVVVVVVVVVLVVQLVLLCVVLLAQLLVLLLVLLVLLCLLPDPVNSVCLLADQDRPDPVSVCSLLVNLQSLLSNLLSLLQSCVSCVVRPDDDDVLVVLLVVLSVLLLCLQADDLVLLLLLLVQLCVLLVVVDDADPVLSSVLSVVLLVLLVVLCVVQVHPALVPDDLVSLLVSLQVSQQSSCVSRVHPRRDSVSSNVCSVVNSLLRRAQDQHCHPVLSSVSNVLQWDQDPDDPGRIDGHDSVVSVCCCPPNDPVSVVSSVSSSSLRHNDDLVDDCSRYVSNVSSLSSSLSSLSNSVSSCVSCVPPDPQDPVSVVVSVVSNVVVVVVD

Sequence (350 aa):
MPVQLQAGLISAGVSALILVLGELFLRQRARQEKRQGIQATYQKYSEPLALSSTDLFWRLREVFDTSGAGFYLQGQVHATKFEHYKALSTLYRLAVVLGWIRALRRELFFLPGASRETLKRLDDALHSFTSALAEGGHVETRRVASLMSLWSVGVTPSTEVVTQAGIRIDREQRRFLHEAQAADANQLSDDDQLRLCRAVADMLADVIDCPRIATGIVEETRHRAVSCLAVREAWIYRDWQAAIGDLVLRDAQLGQRQFEVIGYKQFEEMSVNGEEEDRLWLRRLHTVVDDLDVGGDRTRDARIDQLWEIHLATARIIEALHKADAARSRISPATVRAVQEALALAAAGS